Protein 4LMI (pdb70)

B-factor: mean 34.26, std 11.43, range [16.58, 86.15]

Radius of gyration: 18.61 Å; Cα contacts (8 Å, |Δi|>4): 606; chains: 2; bounding box: 48×44×49 Å

Structure (mmCIF, N/CA/C/O backbone):
data_4LMI
#
_entry.id   4LMI
#
_cell.length_a   48.536
_cell.length_b   69.873
_cell.length_c   94.809
_cell.angle_alpha   90.000
_cell.angle_beta   90.000
_cell.angle_gamma   90.000
#
_symmetry.space_group_name_H-M   'P 21 21 21'
#
loop_
_entity.id
_entity.type
_entity.pdbx_description
1 polymer 'Uncharacterized protein'
2 non-polymer '4-(2-HYDROXYETHYL)-1-PIPERAZINE ETHANESULFONIC ACID'
3 water water
#
loop_
_atom_site.group_PDB
_atom_site.id
_atom_site.type_symbol
_atom_site.label_atom_id
_atom_site.label_alt_id
_atom_site.label_comp_id
_atom_site.label_asym_id
_atom_site.label_entity_id
_atom_site.label_seq_id
_atom_site.pdbx_PDB_ins_code
_atom_site.Cartn_x
_atom_site.Cartn_y
_atom_site.Cartn_z
_atom_site.occupancy
_atom_site.B_iso_or_equiv
_atom_site.auth_seq_id
_atom_site.auth_comp_id
_atom_site.auth_asym_id
_atom_site.auth_atom_id
_atom_site.pdbx_PDB_model_num
ATOM 1 N N . ALA A 1 3 ? 3.264 9.035 99.811 1.00 47.14 0 ALA A N 1
ATOM 2 C CA . ALA A 1 3 ? 4.564 9.538 99.254 1.00 44.42 0 ALA A CA 1
ATOM 3 C C . ALA A 1 3 ? 4.718 9.141 97.784 1.00 46.42 0 ALA A C 1
ATOM 4 O O . ALA A 1 3 ? 4.677 7.950 97.453 1.00 49.68 0 ALA A O 1
ATOM 14 N N . THR A 1 5 ? 7.386 9.342 95.898 1.00 48.44 2 THR A N 1
ATOM 15 C CA . THR A 1 5 ? 8.622 8.558 95.771 1.00 48.60 2 THR A CA 1
ATOM 16 C C . THR A 1 5 ? 9.142 8.079 97.134 1.00 45.56 2 THR A C 1
ATOM 17 O O . THR A 1 5 ? 8.807 8.645 98.180 1.00 50.14 2 THR A O 1
ATOM 21 N N . ASP A 1 6 ? 9.956 7.027 97.103 1.00 42.86 3 ASP A N 1
ATOM 22 C CA . ASP A 1 6 ? 10.587 6.490 98.301 1.00 38.02 3 ASP A CA 1
ATOM 23 C C . ASP A 1 6 ? 11.915 7.205 98.620 1.00 29.55 3 ASP A C 1
ATOM 24 O O . ASP A 1 6 ? 12.550 6.900 99.628 1.00 24.83 3 ASP A O 1
ATOM 29 N N . THR A 1 7 ? 12.312 8.170 97.782 1.00 24.40 4 THR A N 1
ATOM 30 C CA . THR A 1 7 ? 13.685 8.713 97.804 1.00 24.56 4 THR A CA 1
ATOM 31 C C . THR A 1 7 ? 14.153 9.223 99.173 1.00 24.21 4 THR A C 1
ATOM 32 O O . THR A 1 7 ? 15.206 8.817 99.663 1.00 22.82 4 THR A O 1
ATOM 36 N N . GLU A 1 8 ? 13.385 10.119 99.783 1.00 24.47 5 GLU A N 1
ATOM 37 C CA . GLU A 1 8 ? 13.805 10.703 101.053 1.00 22.73 5 GLU A CA 1
ATOM 38 C C . GLU A 1 8 ? 13.763 9.700 102.195 1.00 23.02 5 GLU A C 1
ATOM 39 O O . GLU A 1 8 ? 14.570 9.786 103.122 1.00 22.04 5 GLU A O 1
ATOM 45 N N . GLN A 1 9 ? 12.837 8.740 102.119 1.00 22.47 6 GLN A N 1
ATOM 46 C CA . GLN A 1 9 ? 12.803 7.643 103.080 1.00 23.93 6 GLN A CA 1
ATOM 47 C C . GLN A 1 9 ? 14.064 6.779 102.940 1.00 23.53 6 GLN A C 1
ATOM 48 O O . GLN A 1 9 ? 14.689 6.413 103.940 1.00 23.03 6 GLN A O 1
ATOM 54 N N . THR A 1 10 ? 14.441 6.478 101.697 1.00 22.20 7 THR A N 1
ATOM 55 C CA . THR A 1 10 ? 15.692 5.759 101.413 1.00 22.74 7 THR A CA 1
ATOM 56 C C . THR A 1 10 ? 16.927 6.528 101.904 1.00 21.84 7 THR A C 1
ATOM 57 O O . THR A 1 10 ? 17.836 5.934 102.480 1.00 21.58 7 THR A O 1
ATOM 61 N N . ARG A 1 11 ? 16.954 7.843 101.681 1.00 20.63 8 ARG A N 1
ATOM 62 C CA . ARG A 1 11 ? 18.073 8.671 102.155 1.00 20.75 8 ARG A CA 1
ATOM 63 C C . ARG A 1 11 ? 18.272 8.536 103.669 1.00 22.43 8 ARG A C 1
ATOM 64 O O . ARG A 1 11 ? 19.394 8.296 104.138 1.00 22.82 8 ARG A O 1
ATOM 72 N N . ALA A 1 12 ? 17.184 8.681 104.426 1.00 22.13 9 ALA A N 1
ATOM 73 C CA . ALA A 1 12 ? 17.235 8.517 105.883 1.00 25.38 9 ALA A CA 1
ATOM 74 C C . ALA A 1 12 ? 17.680 7.107 106.284 1.00 25.16 9 ALA A C 1
ATOM 75 O O . ALA A 1 12 ? 18.520 6.950 107.174 1.00 24.05 9 ALA A O 1
ATOM 77 N N . LEU A 1 13 ? 17.134 6.089 105.620 1.00 24.20 10 LEU A N 1
ATOM 78 C CA . LEU A 1 13 ? 17.465 4.696 105.953 1.00 25.26 10 LEU A CA 1
ATOM 79 C C . LEU A 1 13 ? 18.948 4.385 105.702 1.00 24.11 10 LEU A C 1
ATOM 80 O O . LEU A 1 13 ? 19.612 3.782 106.555 1.00 24.05 10 LEU A O 1
ATOM 85 N N . ALA A 1 14 ? 19.463 4.815 104.549 1.00 22.70 11 ALA A N 1
ATOM 86 C CA . ALA A 1 14 ? 20.887 4.639 104.209 1.00 22.93 11 ALA A CA 1
ATOM 87 C C . ALA A 1 14 ? 21.802 5.327 105.227 1.00 24.10 11 ALA A C 1
ATOM 88 O O . ALA A 1 14 ? 22.814 4.753 105.669 1.00 24.56 11 ALA A O 1
ATOM 90 N N A ARG A 1 15 ? 21.438 6.555 105.593 0.50 23.73 12 ARG A N 1
ATOM 91 N N B ARG A 1 15 ? 21.437 6.551 105.597 0.50 23.96 12 ARG A N 1
ATOM 92 C CA A ARG A 1 15 ? 22.161 7.321 106.605 0.50 24.56 12 ARG A CA 1
ATOM 93 C CA B ARG A 1 15 ? 22.162 7.322 106.602 0.50 25.14 12 ARG A CA 1
ATOM 94 C C A ARG A 1 15 ? 22.202 6.565 107.935 0.50 24.56 12 ARG A C 1
ATOM 95 C C B ARG A 1 15 ? 22.197 6.588 107.946 0.50 24.83 12 ARG A C 1
ATOM 96 O O A ARG A 1 15 ? 23.271 6.392 108.522 0.50 24.66 12 ARG A O 1
ATOM 97 O O B ARG A 1 15 ? 23.259 6.453 108.556 0.50 25.33 12 ARG A O 1
ATOM 112 N N . LYS A 1 16 ? 21.038 6.092 108.380 1.00 25.83 13 LYS A N 1
ATOM 113 C CA . LYS A 1 16 ? 20.921 5.336 109.638 1.00 26.96 13 LYS A CA 1
ATOM 114 C C . LYS A 1 16 ? 21.680 4.005 109.594 1.00 25.58 13 LYS A C 1
ATOM 115 O O . LYS A 1 16 ? 22.280 3.597 110.593 1.00 27.48 13 LYS A O 1
ATOM 121 N N . TYR A 1 17 ? 21.660 3.342 108.439 1.00 24.79 14 TYR A N 1
ATOM 122 C CA . TYR A 1 17 ? 22.424 2.105 108.241 1.00 24.88 14 TYR A CA 1
ATOM 123 C C . TYR A 1 17 ? 23.903 2.336 108.550 1.00 23.99 14 TYR A C 1
ATOM 124 O O . TYR A 1 17 ? 24.521 1.565 109.291 1.00 23.93 14 TYR A O 1
ATOM 133 N N . PHE A 1 18 ? 24.474 3.406 107.999 1.00 22.50 15 PHE A N 1
ATOM 134 C CA . PHE A 1 18 ? 25.879 3.697 108.262 1.00 23.65 15 PHE A CA 1
ATOM 135 C C . PHE A 1 18 ? 26.181 4.256 109.644 1.00 24.58 15 PHE A C 1
ATOM 136 O O . PHE A 1 18 ? 27.207 3.904 110.235 1.00 27.59 15 PHE A O 1
ATOM 144 N N A ASP A 1 19 ? 25.296 5.109 110.159 0.50 24.56 16 ASP A N 1
ATOM 145 N N B ASP A 1 19 ? 25.292 5.105 110.157 0.50 25.10 16 ASP A N 1
ATOM 146 C CA A ASP A 1 19 ? 25.455 5.662 111.507 0.50 26.09 16 ASP A CA 1
ATOM 147 C CA B ASP A 1 19 ? 25.451 5.669 111.499 0.50 26.84 16 ASP A CA 1
ATOM 148 C C A ASP A 1 19 ? 25.459 4.563 112.566 0.50 26.44 16 ASP A C 1
ATOM 149 C C B ASP A 1 19 ? 25.451 4.573 112.568 0.50 26.83 16 ASP A C 1
ATOM 150 O O A ASP A 1 19 ? 26.347 4.522 113.421 0.50 29.59 16 ASP A O 1
ATOM 151 O O B ASP A 1 19 ? 26.337 4.539 113.426 0.50 29.86 16 ASP A O 1
ATOM 160 N N . THR A 1 20 ? 24.466 3.677 112.501 1.00 25.98 17 THR A N 1
ATOM 161 C CA . THR A 1 20 ? 24.346 2.572 113.463 1.00 28.62 17 THR A CA 1
ATOM 162 C C . THR A 1 20 ? 25.462 1.534 113.295 1.00 29.06 17 THR A C 1
ATOM 163 O O . THR A 1 20 ? 25.986 1.020 114.285 1.00 30.32 17 THR A O 1
ATOM 167 N N . LEU A 1 21 ? 25.826 1.240 112.047 1.00 28.41 18 LEU A N 1
ATOM 168 C CA . LEU A 1 21 ? 26.931 0.325 111.778 1.00 26.27 18 LEU A CA 1
ATOM 169 C C . LEU A 1 21 ? 28.234 0.869 112.358 1.00 26.89 18 LEU A C 1
ATOM 170 O O . LEU A 1 21 ? 28.914 0.171 113.111 1.00 30.48 18 LEU A O 1
ATOM 175 N N . ASN A 1 22 ? 28.571 2.111 112.023 1.00 26.73 19 ASN A N 1
ATOM 176 C CA . ASN A 1 22 ? 29.780 2.731 112.571 1.00 28.54 19 ASN A CA 1
ATOM 177 C C . ASN A 1 22 ? 29.752 2.863 114.088 1.00 29.24 19 ASN A C 1
ATOM 178 O O . ASN A 1 22 ? 30.782 2.689 114.747 1.00 30.76 19 ASN A O 1
ATOM 183 N N . GLY A 1 23 ? 28.575 3.167 114.633 1.00 29.51 20 GLY A N 1
ATOM 184 C CA . GLY A 1 23 ? 28.413 3.336 116.077 1.00 32.75 20 GLY A CA 1
ATOM 185 C C . GLY A 1 23 ? 28.350 2.022 116.839 1.00 33.05 20 GLY A C 1
ATOM 186 O O . GLY A 1 23 ? 28.287 2.020 118.069 1.00 33.80 20 GLY A O 1
ATOM 187 N N . ARG A 1 24 ? 28.376 0.906 116.107 1.00 31.02 21 ARG A N 1
ATOM 188 C CA . ARG A 1 24 ? 28.210 -0.439 116.676 1.00 30.86 21 ARG A CA 1
ATOM 189 C C . ARG A 1 24 ? 26.926 -0.517 117.518 1.00 30.21 21 ARG A C 1
ATOM 190 O O . ARG A 1 24 ? 26.869 -1.182 118.556 1.00 30.11 21 ARG A O 1
ATOM 198 N N . ALA A 1 25 ? 25.897 0.192 117.049 1.00 30.10 22 ALA A N 1
ATOM 199 C CA . ALA A 1 25 ? 24.591 0.184 117.688 1.00 29.74 22 ALA A CA 1
ATOM 200 C C . ALA A 1 25 ? 23.801 -0.991 117.129 1.00 28.72 22 ALA A C 1
ATOM 201 O O . ALA A 1 25 ? 22.928 -0.822 116.275 1.00 30.02 22 ALA A O 1
ATOM 203 N N . TRP A 1 26 ? 24.113 -2.184 117.628 1.00 30.11 23 TRP A N 1
ATOM 204 C CA . TRP A 1 26 ? 23.699 -3.430 116.979 1.00 30.95 23 TRP A CA 1
ATOM 205 C C . TRP A 1 26 ? 22.228 -3.705 116.943 1.00 32.67 23 TRP A C 1
ATOM 206 O O . TRP A 1 26 ? 21.735 -4.225 115.940 1.00 33.33 23 TRP A O 1
ATOM 217 N N . GLU A 1 27 ? 21.506 -3.384 118.017 1.00 34.35 24 GLU A N 1
ATOM 218 C CA . GLU A 1 27 ? 20.056 -3.594 117.999 1.00 38.67 24 GLU A CA 1
ATOM 219 C C . GLU A 1 27 ? 19.372 -2.661 116.987 1.00 33.93 24 GLU A C 1
ATOM 220 O O . GLU A 1 27 ? 18.495 -3.100 116.240 1.00 35.30 24 GLU A O 1
ATOM 226 N N A GLU A 1 28 ? 19.787 -1.397 116.941 0.50 33.72 25 GLU A N 1
ATOM 227 N N B GLU A 1 28 ? 19.803 -1.400 116.965 0.50 33.69 25 GLU A N 1
ATOM 228 C CA A GLU A 1 28 ? 19.244 -0.462 115.952 0.50 34.10 25 GLU A CA 1
ATOM 229 C CA B GLU A 1 28 ? 19.325 -0.414 115.997 0.50 33.92 25 GLU A CA 1
ATOM 230 C C A GLU A 1 28 ? 19.647 -0.840 114.524 0.50 32.31 25 GLU A C 1
ATOM 231 C C B GLU A 1 28 ? 19.656 -0.832 114.559 0.50 32.27 25 GLU A C 1
ATOM 232 O O A GLU A 1 28 ? 18.838 -0.730 113.601 0.50 33.87 25 GLU A O 1
ATOM 233 O O B GLU A 1 28 ? 18.809 -0.742 113.669 0.50 34.15 25 GLU A O 1
ATOM 244 N N . PHE A 1 29 ? 20.883 -1.306 114.351 1.00 32.73 26 PHE A N 1
ATOM 245 C CA . PHE A 1 29 ? 21.362 -1.749 113.032 1.00 28.52 26 PHE A CA 1
ATOM 246 C C . PHE A 1 29 ? 20.591 -2.979 112.535 1.00 29.14 26 PHE A C 1
ATOM 247 O O . PHE A 1 29 ? 20.121 -3.006 111.396 1.00 32.01 26 PHE A O 1
ATOM 255 N N . ALA A 1 30 ? 20.446 -3.982 113.396 1.00 29.76 27 ALA A N 1
ATOM 256 C CA . ALA A 1 30 ? 19.685 -5.183 113.053 1.00 30.84 27 ALA A CA 1
ATOM 257 C C . ALA A 1 30 ? 18.242 -4.848 112.663 1.00 30.60 27 ALA A C 1
ATOM 258 O O . ALA A 1 30 ? 17.709 -5.418 111.712 1.00 32.67 27 ALA A O 1
ATOM 260 N N . ALA A 1 31 ? 17.633 -3.899 113.375 1.00 31.90 28 ALA A N 1
ATOM 261 C CA . ALA A 1 31 ? 16.226 -3.531 113.159 1.00 35.27 28 ALA A CA 1
ATOM 262 C C . ALA A 1 31 ? 15.938 -2.911 111.785 1.00 34.53 28 ALA A C 1
ATOM 263 O O . ALA A 1 31 ? 14.804 -2.937 111.317 1.00 36.33 28 ALA A O 1
ATOM 265 N N . LEU A 1 32 ? 16.954 -2.358 111.137 1.00 31.19 29 LEU A N 1
ATOM 266 C CA . LEU A 1 32 ? 16.745 -1.751 109.824 1.00 31.33 29 LEU A CA 1
ATOM 267 C C . LEU A 1 32 ? 17.065 -2.710 108.677 1.00 30.43 29 LEU A C 1
ATOM 268 O O . LEU A 1 32 ? 16.906 -2.364 107.505 1.00 32.29 29 LEU A O 1
ATOM 273 N N . LEU A 1 33 ? 17.505 -3.917 109.027 1.00 30.55 30 LEU A N 1
ATOM 274 C CA . LEU A 1 33 ? 17.733 -4.969 108.048 1.00 28.31 30 LEU A CA 1
ATOM 275 C C . LEU A 1 33 ? 16.480 -5.805 107.873 1.00 30.85 30 LEU A C 1
ATOM 276 O O . LEU A 1 33 ? 15.784 -6.122 108.850 1.00 32.99 30 LEU A O 1
ATOM 281 N N . ALA A 1 34 ? 16.195 -6.157 106.622 1.00 30.71 31 ALA A N 1
ATOM 282 C CA . ALA A 1 34 ? 15.164 -7.143 106.325 1.00 32.37 31 ALA A CA 1
ATOM 283 C C . ALA A 1 34 ? 15.581 -8.478 106.933 1.00 34.08 31 ALA A C 1
ATOM 284 O O . ALA A 1 34 ? 16.773 -8.794 106.990 1.00 31.72 31 ALA A O 1
ATOM 286 N N . GLU A 1 35 ? 14.603 -9.255 107.394 1.00 34.23 32 GLU A N 1
ATOM 287 C CA . GLU A 1 35 ? 14.871 -10.584 107.937 1.00 35.72 32 GLU A CA 1
ATOM 288 C C . GLU A 1 35 ? 15.605 -11.436 106.896 1.00 35.29 32 GLU A C 1
ATOM 289 O O . GLU A 1 35 ? 16.459 -12.259 107.238 1.00 34.82 32 GLU A O 1
ATOM 295 N N . ASP A 1 36 ? 15.281 -11.201 105.626 1.00 35.77 33 ASP A N 1
ATOM 296 C CA . ASP A 1 36 ? 15.886 -11.923 104.509 1.00 35.64 33 ASP A CA 1
ATOM 297 C C . ASP A 1 36 ? 16.946 -11.109 103.747 1.00 34.76 33 ASP A C 1
ATOM 298 O O . ASP A 1 36 ? 17.185 -11.355 102.561 1.00 32.89 33 ASP A O 1
ATOM 303 N N . VAL A 1 37 ? 17.587 -10.151 104.419 1.00 33.11 34 VAL A N 1
ATOM 304 C CA . VAL A 1 37 ? 18.618 -9.321 103.766 1.00 29.15 34 VAL A CA 1
ATOM 305 C C . VAL A 1 37 ? 19.691 -10.180 103.084 1.00 31.61 34 VAL A C 1
ATOM 306 O O . VAL A 1 37 ? 20.155 -11.180 103.650 1.00 34.13 34 VAL A O 1
ATOM 310 N N . ARG A 1 38 ? 20.049 -9.802 101.856 1.00 30.09 35 ARG A N 1
ATOM 311 C CA . ARG A 1 38 ? 21.153 -10.436 101.142 1.00 29.43 35 ARG A CA 1
ATOM 312 C C . ARG A 1 38 ? 22.323 -9.472 100.973 1.00 30.39 35 ARG A C 1
ATOM 313 O O . ARG A 1 38 ? 22.193 -8.413 100.352 1.00 30.14 35 ARG A O 1
ATOM 321 N N . TYR A 1 39 ? 23.464 -9.868 101.528 1.00 28.84 36 TYR A N 1
ATOM 322 C CA . TYR A 1 39 ? 24.707 -9.133 101.393 1.00 26.59 36 TYR A CA 1
ATOM 323 C C . TYR A 1 39 ? 25.582 -9.843 100.383 1.00 29.99 36 TYR A C 1
ATOM 324 O O . TYR A 1 39 ? 25.734 -11.069 100.438 1.00 31.65 36 TYR A O 1
ATOM 333 N N . GLU A 1 40 ? 26.143 -9.074 99.455 1.00 29.16 37 GLU A N 1
ATOM 334 C CA . GLU A 1 40 ? 27.105 -9.610 98.502 1.00 30.09 37 GLU A CA 1
ATOM 335 C C . GLU A 1 40 ? 28.386 -8.801 98.492 1.00 28.03 37 GLU A C 1
ATOM 336 O O . GLU A 1 40 ? 28.358 -7.571 98.569 1.00 27.11 37 GLU A O 1
ATOM 342 N N . LEU A 1 41 ? 29.502 -9.523 98.414 1.00 27.29 38 LEU A N 1
ATOM 343 C CA . LEU A 1 41 ? 30.797 -8.975 98.067 1.00 26.41 38 LEU A CA 1
ATOM 344 C C . LEU A 1 41 ? 31.187 -9.553 96.702 1.00 27.84 38 LEU A C 1
ATOM 345 O O . LEU A 1 41 ? 31.851 -10.591 96.641 1.00 29.94 38 LEU A O 1
ATOM 350 N N . PRO A 1 42 ? 30.771 -8.895 95.597 1.00 28.44 39 PRO A N 1
ATOM 351 C CA . PRO A 1 42 ? 31.010 -9.476 94.268 1.00 27.14 39 PRO A CA 1
ATOM 352 C C . PRO A 1 42 ? 32.475 -9.795 93.956 1.00 29.95 39 PRO A C 1
ATOM 353 O O . PRO A 1 42 ? 32.748 -10.781 93.263 1.00 33.33 39 PRO A O 1
ATOM 357 N N . GLN A 1 43 ? 33.403 -8.989 94.475 1.00 27.80 40 GLN A N 1
ATOM 358 C CA . GLN A 1 43 ? 34.838 -9.201 94.237 1.00 28.71 40 GLN A CA 1
ATOM 359 C C . GLN A 1 43 ? 35.359 -10.545 94.751 1.00 29.27 40 GLN A C 1
ATOM 360 O O . GLN A 1 43 ? 36.315 -11.095 94.204 1.00 30.78 40 GLN A O 1
ATOM 366 N N . THR A 1 44 ? 34.744 -11.054 95.814 1.00 32.98 41 THR A N 1
ATOM 367 C CA . THR A 1 44 ? 35.186 -12.299 96.433 1.00 33.42 41 THR A CA 1
ATOM 368 C C . THR A 1 44 ? 34.202 -13.433 96.181 1.00 34.19 41 THR A C 1
ATOM 369 O O . THR A 1 44 ? 34.404 -14.546 96.671 1.00 35.35 41 THR A O 1
ATOM 373 N N . SER A 1 45 ? 33.140 -13.144 95.428 1.00 32.96 42 SER A N 1
ATOM 374 C CA . SER A 1 45 ? 32.028 -14.087 95.217 1.00 35.58 42 SER A CA 1
ATOM 375 C C . SER A 1 45 ? 31.456 -14.621 96.540 1.00 39.00 42 SER A C 1
ATOM 376 O O . SER A 1 45 ? 31.142 -15.807 96.664 1.00 44.08 42 SER A O 1
ATOM 379 N N . GLU A 1 46 ? 31.334 -13.737 97.526 1.00 36.03 43 GLU A N 1
ATOM 380 C CA . GLU A 1 46 ? 30.748 -14.097 98.816 1.00 35.53 43 GLU A CA 1
ATOM 381 C C . GLU A 1 46 ? 29.332 -13.563 98.934 1.00 33.75 43 GLU A C 1
ATOM 382 O O . GLU A 1 46 ? 29.038 -12.445 98.502 1.00 32.97 43 GLU A O 1
ATOM 388 N N . ARG A 1 47 ? 28.466 -14.377 99.525 1.00 34.45 44 ARG A N 1
ATOM 389 C CA . ARG A 1 47 ? 27.100 -13.983 99.823 1.00 31.41 44 ARG A CA 1
ATOM 390 C C . ARG A 1 47 ? 26.761 -14.369 101.257 1.00 31.63 44 ARG A C 1
ATOM 391 O O . ARG A 1 47 ? 27.096 -15.469 101.714 1.00 36.20 44 ARG A O 1
ATOM 399 N N . ILE A 1 48 ? 26.114 -13.448 101.966 1.00 28.91 45 ILE A N 1
ATOM 400 C CA . ILE A 1 48 ? 25.578 -13.718 103.301 1.00 31.64 45 ILE A CA 1
ATOM 401 C C . ILE A 1 48 ? 24.074 -13.455 103.287 1.00 35.50 45 ILE A C 1
ATOM 402 O O . ILE A 1 48 ? 23.630 -12.380 102.878 1.00 31.90 45 ILE A O 1
ATOM 407 N N . THR A 1 49 ? 23.292 -14.439 103.724 1.00 37.42 46 THR A N 1
ATOM 408 C CA . THR A 1 49 ? 21.834 -14.329 103.680 1.00 37.57 46 THR A CA 1
ATOM 409 C C . THR A 1 49 ? 21.206 -14.345 105.072 1.00 36.22 46 THR A C 1
ATOM 410 O O . THR A 1 49 ? 21.538 -15.1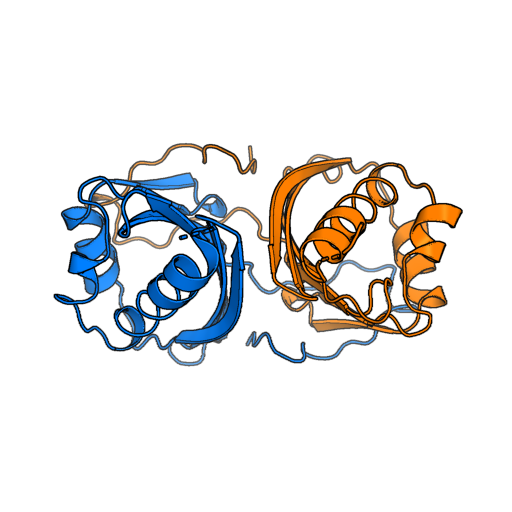89 105.914 1.00 36.60 46 THR A O 1
ATOM 414 N N . GLY A 1 50 ? 20.297 -13.402 105.301 1.00 35.49 47 GLY A N 1
ATOM 415 C CA . GLY A 1 50 ? 19.545 -13.328 106.550 1.00 38.04 47 GLY A CA 1
ATOM 416 C C . GLY A 1 50 ? 20.090 -12.317 107.541 1.00 34.89 47 GLY A C 1
ATOM 417 O O . GLY A 1 50 ? 21.301 -12.095 107.621 1.00 34.29 47 GLY A O 1
ATOM 418 N N . ARG A 1 51 ? 19.185 -11.718 108.309 1.00 36.07 48 ARG A N 1
ATOM 419 C CA . ARG A 1 51 ? 19.545 -10.725 109.319 1.00 35.25 48 ARG A CA 1
ATOM 420 C C . ARG A 1 51 ? 20.532 -11.242 110.371 1.00 35.29 48 ARG A C 1
ATOM 421 O O . ARG A 1 51 ? 21.482 -10.537 110.720 1.00 35.21 48 ARG A O 1
ATOM 429 N N . ALA A 1 52 ? 20.304 -12.460 110.868 1.00 33.71 49 ALA A N 1
ATOM 430 C CA . ALA A 1 52 ? 21.153 -13.041 111.912 1.00 33.99 49 ALA A CA 1
ATOM 431 C C . ALA A 1 52 ? 22.608 -13.199 111.466 1.00 34.76 49 ALA A C 1
ATOM 432 O O . ALA A 1 52 ? 23.521 -12.741 112.160 1.00 37.53 49 ALA A O 1
ATOM 434 N N . ASP A 1 53 ? 22.820 -13.830 110.310 1.00 33.33 50 ASP A N 1
ATOM 435 C CA . ASP A 1 53 ? 24.177 -14.063 109.801 1.00 32.35 50 ASP A CA 1
ATOM 436 C C . ASP A 1 53 ? 24.878 -12.766 109.430 1.00 30.50 50 ASP A C 1
ATOM 437 O O . ASP A 1 53 ? 26.079 -12.618 109.669 1.00 30.66 50 ASP A O 1
ATOM 442 N N . TYR A 1 54 ? 24.135 -11.831 108.834 1.00 28.84 51 TYR A N 1
ATOM 443 C CA . TYR A 1 54 ? 24.725 -10.542 108.462 1.00 29.71 51 TYR A CA 1
ATOM 444 C C . TYR A 1 54 ? 25.123 -9.715 109.692 1.00 30.31 51 TYR A C 1
ATOM 445 O O . TYR A 1 54 ? 26.199 -9.120 109.719 1.00 30.99 51 TYR A O 1
ATOM 454 N N . LEU A 1 55 ? 24.264 -9.695 110.709 1.00 33.21 52 LEU A N 1
ATOM 455 C CA . LEU A 1 55 ? 24.603 -9.055 111.981 1.00 32.92 52 LEU A CA 1
ATOM 456 C C . LEU A 1 55 ? 25.877 -9.669 112.568 1.00 32.24 52 LEU A C 1
ATOM 457 O O . LEU A 1 55 ? 26.785 -8.947 112.993 1.00 30.57 52 LEU A O 1
ATOM 462 N N . ARG A 1 56 ? 25.942 -11.000 112.559 1.00 33.68 53 ARG A N 1
ATOM 463 C CA . ARG A 1 56 ? 27.096 -11.740 113.075 1.00 33.39 53 ARG A CA 1
ATOM 464 C C . ARG A 1 56 ? 28.394 -11.393 112.331 1.00 31.00 53 ARG A C 1
ATOM 465 O O . ARG A 1 56 ? 29.434 -11.181 112.960 1.00 30.92 53 ARG A O 1
ATOM 473 N N . PHE A 1 57 ? 28.323 -11.337 111.000 1.00 31.03 54 PHE A N 1
ATOM 474 C CA . PHE A 1 57 ? 29.463 -10.952 110.153 1.00 28.23 54 PHE A CA 1
ATOM 475 C C . PHE A 1 57 ? 30.040 -9.609 110.587 1.00 27.98 54 PHE A C 1
ATOM 476 O O . PHE A 1 57 ? 31.255 -9.469 110.761 1.00 27.39 54 PHE A O 1
ATOM 484 N N . ASN A 1 58 ? 29.160 -8.630 110.784 1.00 28.72 55 ASN A N 1
ATOM 485 C CA . ASN A 1 58 ? 29.581 -7.296 111.211 1.00 26.92 55 ASN A CA 1
ATOM 486 C C . ASN A 1 58 ? 30.158 -7.232 112.623 1.00 27.78 55 ASN A C 1
ATOM 487 O O . ASN A 1 58 ? 31.107 -6.479 112.871 1.00 29.96 55 ASN A O 1
ATOM 492 N N . GLN A 1 59 ? 29.599 -8.033 113.531 1.00 28.80 56 GLN A N 1
ATOM 493 C CA . GLN A 1 59 ? 30.048 -8.078 114.927 1.00 28.89 56 GLN A CA 1
ATOM 494 C C . GLN A 1 59 ? 31.382 -8.804 115.107 1.00 30.11 56 GLN A C 1
ATOM 495 O O . GLN A 1 59 ? 32.198 -8.418 115.951 1.00 31.03 56 GLN A O 1
ATOM 501 N N . GLU A 1 60 ? 31.599 -9.844 114.304 1.00 31.16 57 GLU A N 1
ATOM 502 C CA . GLU A 1 60 ? 32.813 -10.655 114.381 1.00 31.53 57 GLU A CA 1
ATOM 503 C C . GLU A 1 60 ? 33.976 -10.056 113.597 1.00 30.61 57 GLU A C 1
ATOM 504 O O . GLU A 1 60 ? 35.115 -10.493 113.752 1.00 32.29 57 GLU A O 1
ATOM 510 N N . TYR A 1 61 ? 33.699 -9.059 112.758 1.00 28.64 58 TYR A N 1
ATOM 511 C CA . TYR A 1 61 ? 34.755 -8.454 111.951 1.00 29.34 58 TYR A CA 1
ATOM 512 C C . TYR A 1 61 ? 35.806 -7.797 112.855 1.00 28.11 58 TYR A C 1
ATOM 513 O O . TYR A 1 61 ? 35.468 -6.953 113.689 1.00 28.87 58 TYR A O 1
ATOM 522 N N . PRO A 1 62 ? 37.084 -8.198 112.704 1.00 28.37 59 PRO A N 1
ATOM 523 C CA . PRO A 1 62 ? 38.119 -7.743 113.630 1.00 31.35 59 PRO A CA 1
ATOM 524 C C . PRO A 1 62 ? 38.697 -6.368 113.294 1.00 31.89 59 PRO A C 1
ATOM 525 O O . PRO A 1 62 ? 38.536 -5.881 112.170 1.00 32.77 59 PRO A O 1
ATOM 529 N N . GLY A 1 63 ? 39.362 -5.759 114.275 1.00 30.49 60 GLY A N 1
ATOM 530 C CA . GLY A 1 63 ? 40.056 -4.483 114.086 1.00 30.75 60 GLY A CA 1
ATOM 531 C C . GLY A 1 63 ? 39.241 -3.282 114.525 1.00 30.15 60 GLY A C 1
ATOM 532 O O . GLY A 1 63 ? 38.013 -3.345 114.591 1.00 31.12 60 GLY A O 1
ATOM 533 N N . ASP A 1 64 ? 39.924 -2.179 114.820 1.00 32.16 61 ASP A N 1
ATOM 534 C CA . ASP A 1 64 ? 39.251 -0.950 115.235 1.00 34.57 61 ASP A CA 1
ATOM 535 C C . ASP A 1 64 ? 38.809 -0.153 114.012 1.00 31.72 61 ASP A C 1
ATOM 536 O O . ASP A 1 64 ? 39.278 0.959 113.778 1.00 37.42 61 ASP A O 1
ATOM 541 N N . TRP A 1 65 ? 37.902 -0.725 113.232 1.00 29.99 62 TRP A N 1
ATOM 542 C CA . TRP A 1 65 ? 37.463 -0.076 112.002 1.00 28.44 62 TRP A CA 1
ATOM 543 C C . TRP A 1 65 ? 36.545 1.095 112.281 1.00 27.09 62 TRP A C 1
ATOM 544 O O . TRP A 1 65 ? 35.774 1.085 113.252 1.00 28.17 62 TRP A O 1
ATOM 555 N N A GLN A 1 66 ? 36.643 2.115 111.431 0.50 26.45 63 GLN A N 1
ATOM 556 N N B GLN A 1 66 ? 36.664 2.131 111.453 0.50 26.50 63 GLN A N 1
ATOM 557 C CA A GLN A 1 66 ? 35.829 3.324 111.527 0.50 26.12 63 GLN A CA 1
ATOM 558 C CA B GLN A 1 66 ? 35.813 3.317 111.529 0.50 26.07 63 GLN A CA 1
ATOM 559 C C A GLN A 1 66 ? 35.435 3.744 110.113 0.50 26.50 63 GLN A C 1
ATOM 560 C C B GLN A 1 66 ? 35.429 3.729 110.113 0.50 26.45 63 GLN A C 1
ATOM 561 O O A GLN A 1 66 ? 36.266 3.718 109.202 0.50 26.89 63 GLN A O 1
ATOM 562 O O B GLN A 1 66 ? 36.262 3.693 109.204 0.50 26.98 63 GLN A O 1
ATOM 573 N N . LEU A 1 67 ? 34.169 4.110 109.933 1.00 26.01 64 LEU A N 1
ATOM 574 C CA . LEU A 1 67 ? 33.643 4.497 108.619 1.00 27.09 64 LEU A CA 1
ATOM 575 C C . LEU A 1 67 ? 33.195 5.948 108.621 1.00 27.68 64 LEU A C 1
ATOM 576 O O . LEU A 1 67 ? 32.608 6.410 109.596 1.00 27.28 64 LEU A O 1
ATOM 581 N N . THR A 1 68 ? 33.464 6.650 107.523 1.00 25.75 65 THR A N 1
ATOM 582 C CA . THR A 1 68 ? 32.947 8.001 107.305 1.00 25.59 65 THR A CA 1
ATOM 583 C C . THR A 1 68 ? 32.319 8.063 105.919 1.00 25.16 65 THR A C 1
ATOM 584 O O . THR A 1 68 ? 32.985 7.774 104.920 1.00 23.62 65 THR A O 1
ATOM 588 N N . VAL A 1 69 ? 31.037 8.428 105.870 1.00 23.03 66 VAL A N 1
ATOM 589 C CA . VAL A 1 69 ? 30.303 8.566 104.611 1.00 23.13 66 VAL A CA 1
ATOM 590 C C . VAL A 1 69 ? 30.812 9.794 103.861 1.00 22.31 66 VAL A C 1
ATOM 591 O O . VAL A 1 69 ? 30.898 10.885 104.429 1.00 23.19 66 VAL A O 1
ATOM 595 N N . THR A 1 70 ? 31.164 9.605 102.593 1.00 22.03 67 THR A N 1
ATOM 596 C CA . THR A 1 70 ? 31.680 10.689 101.754 1.00 22.16 67 THR A CA 1
ATOM 597 C C . THR A 1 70 ? 30.680 11.078 100.671 1.00 22.22 67 THR A C 1
ATOM 598 O O . THR A 1 70 ? 30.687 12.212 100.203 1.00 22.04 67 THR A O 1
ATOM 602 N N . ARG A 1 71 ? 29.851 10.124 100.250 1.00 21.74 68 ARG A N 1
ATOM 603 C CA . ARG A 1 71 ? 28.742 10.395 99.327 1.00 21.40 68 ARG A CA 1
ATOM 604 C C . ARG A 1 71 ? 27.563 9.519 99.699 1.00 21.27 68 ARG A C 1
ATOM 605 O O . ARG A 1 71 ? 27.733 8.362 100.083 1.00 22.36 68 ARG A O 1
ATOM 613 N N . LEU A 1 72 ? 26.363 10.064 99.564 1.00 21.66 69 LEU A N 1
ATOM 614 C CA . LEU A 1 72 ? 25.158 9.284 99.802 1.00 19.92 69 LEU A CA 1
ATOM 615 C C . LEU A 1 72 ? 24.106 9.726 98.796 1.00 19.54 69 LEU A C 1
ATOM 616 O O . LEU A 1 72 ? 23.548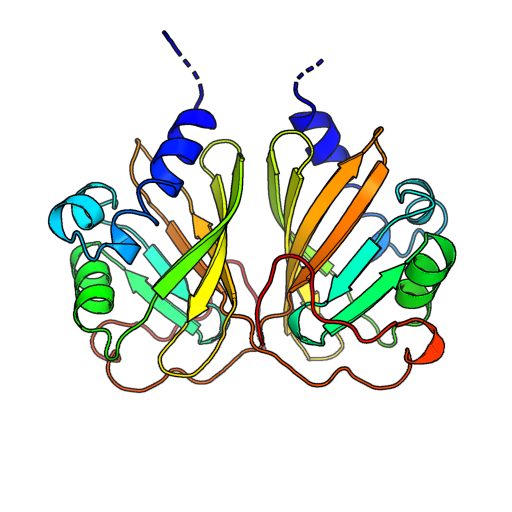 10.818 98.911 1.00 23.29 69 LEU A O 1
ATOM 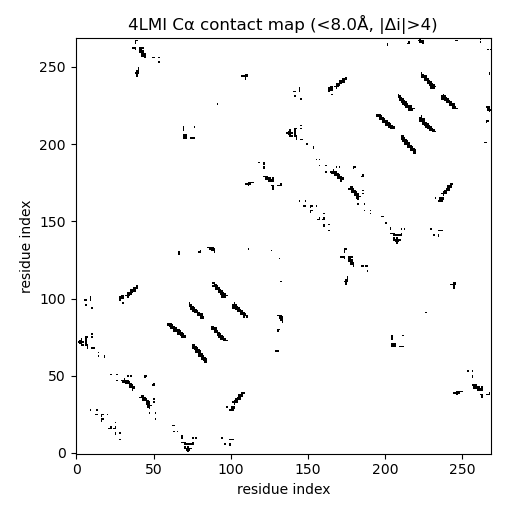621 N N . LEU A 1 73 ? 23.867 8.880 97.797 1.00 18.81 70 LEU A N 1
ATOM 622 C CA . LEU A 1 73 ? 22.829 9.126 96.800 1.00 19.66 70 LEU A CA 1
ATOM 623 C C . LEU A 1 73 ? 21.635 8.236 97.079 1.00 21.45 70 LEU A C 1
ATOM 624 O O . LEU A 1 73 ? 21.800 7.043 97.318 1.00 23.47 70 LEU A O 1
ATOM 629 N N . ALA A 1 74 ? 20.441 8.830 97.050 1.00 20.39 71 ALA A N 1
ATOM 630 C CA . ALA A 1 74 ? 19.181 8.099 97.185 1.00 19.47 71 ALA A CA 1
ATOM 631 C C . ALA A 1 74 ? 18.357 8.313 95.921 1.00 20.53 71 ALA A C 1
ATOM 632 O O . ALA A 1 74 ? 18.296 9.425 95.396 1.00 21.79 71 ALA A O 1
ATOM 634 N N . ASP A 1 75 ? 17.725 7.249 95.440 1.00 20.14 72 ASP A N 1
ATOM 635 C CA . ASP A 1 75 ? 16.985 7.285 94.178 1.00 21.21 72 ASP A CA 1
ATOM 636 C C . ASP A 1 75 ? 15.863 6.255 94.269 1.00 22.11 72 ASP A C 1
ATOM 637 O O . ASP A 1 75 ? 16.091 5.068 94.054 1.00 23.57 72 ASP A O 1
ATOM 642 N N . GLY A 1 76 ? 14.654 6.709 94.601 1.00 21.52 73 GLY A N 1
ATOM 643 C CA . GLY A 1 76 ? 13.555 5.785 94.862 1.00 24.69 73 GLY A CA 1
ATOM 644 C C . GLY A 1 76 ? 13.961 4.819 95.968 1.00 24.47 73 GLY A C 1
ATOM 645 O O . GLY A 1 76 ? 14.407 5.254 97.034 1.00 24.84 73 GLY A O 1
ATOM 646 N N . PRO A 1 77 ? 13.857 3.503 95.706 1.00 24.08 74 PRO A N 1
ATOM 647 C CA . PRO A 1 77 ? 14.183 2.488 96.699 1.00 24.97 74 PRO A CA 1
ATOM 648 C C . PRO A 1 77 ? 15.660 2.062 96.696 1.00 25.98 74 PRO A C 1
ATOM 649 O O . PRO A 1 77 ? 15.996 1.040 97.294 1.00 28.01 74 PRO A O 1
ATOM 653 N N . SER A 1 78 ? 16.528 2.840 96.044 1.00 23.75 75 SER A N 1
ATOM 654 C CA . SER A 1 78 ? 17.950 2.480 95.918 1.00 21.48 75 SER A CA 1
ATOM 655 C C . SER A 1 78 ? 18.866 3.553 96.487 1.00 21.98 75 SER A C 1
ATOM 656 O O . SER A 1 78 ? 18.556 4.745 96.419 1.00 23.37 75 SER A O 1
ATOM 659 N N . ALA A 1 79 ? 20.003 3.128 97.036 1.00 21.52 76 ALA A N 1
ATOM 660 C CA . ALA A 1 79 ? 21.034 4.069 97.477 1.00 19.67 76 ALA A CA 1
ATOM 661 C C . ALA A 1 79 ? 22.435 3.633 97.047 1.00 21.31 76 ALA A C 1
ATOM 662 O O . ALA A 1 79 ? 22.710 2.438 96.884 1.00 22.72 76 ALA A O 1
ATOM 664 N N . ALA A 1 80 ? 23.307 4.616 96.831 1.00 19.41 77 ALA A N 1
ATOM 665 C CA . ALA A 1 80 ? 24.718 4.355 96.577 1.00 20.47 77 ALA A CA 1
ATOM 666 C C . ALA A 1 80 ? 25.499 5.221 97.542 1.00 22.38 77 ALA A C 1
ATOM 667 O O . ALA A 1 80 ? 25.285 6.440 97.609 1.00 22.48 77 ALA A O 1
ATOM 669 N N . VAL A 1 81 ? 26.380 4.584 98.311 1.00 19.11 78 VAL A N 1
ATOM 670 C CA . VAL A 1 81 ? 27.117 5.274 99.360 1.00 21.22 78 VAL A CA 1
ATOM 671 C C . VAL A 1 81 ? 28.605 4.963 99.219 1.00 21.75 78 VAL A C 1
ATOM 672 O O . VAL A 1 81 ? 28.987 3.799 99.094 1.00 23.59 78 VAL A O 1
ATOM 676 N N . SER A 1 82 ? 29.443 5.997 99.220 1.00 22.23 79 SER A N 1
ATOM 677 C CA . SER A 1 82 ? 30.882 5.776 99.346 1.00 22.51 79 SER A CA 1
ATOM 678 C C . SER A 1 82 ? 31.299 6.069 100.779 1.00 21.47 79 SER A C 1
ATOM 679 O O . SER A 1 82 ? 30.728 6.943 101.427 1.00 20.96 79 SER A O 1
ATOM 682 N N . VAL A 1 83 ? 32.252 5.292 101.285 1.00 20.31 80 VAL A N 1
ATOM 683 C CA . VAL A 1 83 ? 32.760 5.463 102.643 1.00 21.61 80 VAL A CA 1
ATOM 684 C C . VAL A 1 83 ? 34.278 5.386 102.641 1.00 21.59 80 VAL A C 1
ATOM 685 O O . VAL A 1 83 ? 34.872 4.606 101.883 1.00 23.74 80 VAL A O 1
ATOM 689 N N . ASN A 1 84 ? 34.897 6.217 103.473 1.00 21.12 81 ASN A N 1
ATOM 690 C CA . ASN A 1 84 ? 36.290 6.025 103.849 1.00 22.20 81 ASN A CA 1
ATOM 691 C C . ASN A 1 84 ? 36.335 5.160 105.098 1.00 24.74 81 ASN A C 1
ATOM 692 O O . ASN A 1 84 ? 35.701 5.490 106.107 1.00 24.81 81 ASN A O 1
ATOM 697 N N . LEU A 1 85 ? 37.059 4.045 105.019 1.00 24.14 82 LEU A N 1
ATOM 698 C CA . LEU A 1 85 ? 37.250 3.167 106.159 1.00 23.82 82 LEU A CA 1
ATOM 699 C C . LEU A 1 85 ? 38.682 3.316 106.650 1.00 26.58 82 LEU A C 1
ATOM 700 O O . LEU A 1 85 ? 39.622 3.325 105.850 1.00 28.97 82 LEU A O 1
ATOM 705 N N . THR A 1 86 ? 38.844 3.441 107.963 1.00 24.50 83 THR A N 1
ATOM 706 C CA . THR A 1 86 ? 40.169 3.373 108.584 1.00 27.09 83 THR A CA 1
ATOM 707 C C . THR A 1 86 ? 40.224 2.117 109.435 1.00 31.18 83 THR A C 1
ATOM 708 O O . THR A 1 86 ? 39.276 1.815 110.154 1.00 32.33 83 THR A O 1
ATOM 712 N N . LEU A 1 87 ? 41.321 1.375 109.333 1.00 36.08 84 LEU A N 1
ATOM 713 C CA . LEU A 1 87 ? 41.513 0.165 110.132 1.00 38.21 84 LEU A CA 1
ATOM 714 C C . LEU A 1 87 ? 42.990 0.044 110.449 1.00 43.23 84 LEU A C 1
ATOM 715 O O . LEU A 1 87 ? 43.775 -0.404 109.612 1.00 48.56 84 LEU A O 1
ATOM 720 N N . GLY A 1 88 ? 43.358 0.445 111.663 1.00 50.65 85 GLY A N 1
ATOM 721 C CA . GLY A 1 88 ? 44.760 0.569 112.047 1.00 51.50 85 GLY A CA 1
ATOM 722 C C . GLY A 1 88 ? 45.371 1.731 111.291 1.00 53.76 85 GLY A C 1
ATOM 723 O O . GLY A 1 88 ? 44.844 2.847 111.324 1.00 54.96 85 GLY A O 1
ATOM 724 N N A ASP A 1 89 ? 46.482 1.472 110.609 0.50 55.72 86 ASP A N 1
ATOM 725 N N B ASP A 1 89 ? 46.478 1.464 110.604 0.50 56.18 86 ASP A N 1
ATOM 726 C CA A ASP A 1 89 ? 47.127 2.478 109.769 0.50 53.95 86 ASP A CA 1
ATOM 727 C CA B ASP A 1 89 ? 47.143 2.464 109.772 0.50 55.00 86 ASP A CA 1
ATOM 728 C C A ASP A 1 89 ? 46.493 2.513 108.382 0.50 53.79 86 ASP A C 1
ATOM 729 C C B ASP A 1 89 ? 46.606 2.446 108.341 0.50 55.19 86 ASP A C 1
ATOM 730 O O A ASP A 1 89 ? 46.625 3.502 107.655 0.50 57.00 86 ASP A O 1
ATOM 731 O O B ASP A 1 89 ? 46.915 3.334 107.543 0.50 59.65 86 ASP A O 1
ATOM 740 N N . GLU A 1 90 ? 45.802 1.431 108.029 1.00 50.66 87 GLU A N 1
ATOM 741 C CA . GLU A 1 90 ? 45.241 1.255 106.693 1.00 45.49 87 GLU A CA 1
ATOM 742 C C . GLU A 1 90 ? 44.040 2.160 106.429 1.00 42.45 87 GLU A C 1
ATOM 743 O O . GLU A 1 90 ? 43.181 2.352 107.295 1.00 37.44 87 GLU A O 1
ATOM 749 N N . ARG A 1 91 ? 44.003 2.716 105.222 1.00 38.18 88 ARG A N 1
ATOM 750 C CA . ARG A 1 91 ? 42.878 3.517 104.756 1.00 33.95 88 ARG A CA 1
ATOM 751 C C . ARG A 1 91 ? 42.337 2.912 103.465 1.00 36.55 88 ARG A C 1
ATOM 752 O O . ARG A 1 91 ? 43.071 2.769 102.481 1.00 37.70 88 ARG A O 1
ATOM 760 N N . LEU A 1 92 ? 41.060 2.537 103.492 1.00 31.92 89 LEU A N 1
ATOM 761 C CA . LEU A 1 92 ? 40.391 1.871 102.378 1.00 30.58 89 LEU A CA 1
ATOM 762 C C . LEU A 1 92 ? 39.135 2.647 102.008 1.00 25.70 89 LEU A C 1
ATOM 763 O O . LEU A 1 92 ? 38.623 3.424 102.818 1.00 27.58 89 LEU A O 1
ATOM 768 N N . VAL A 1 93 ? 38.634 2.415 100.794 1.00 25.16 90 VAL A N 1
ATOM 769 C CA . VAL A 1 93 ? 37.399 3.034 100.319 1.00 22.95 90 VAL A CA 1
ATOM 770 C C . VAL A 1 93 ? 36.372 1.963 99.959 1.00 23.50 90 VAL A C 1
ATOM 771 O O . VAL A 1 93 ? 36.682 0.995 99.261 1.00 23.90 90 VAL A O 1
ATOM 775 N N . GLY A 1 94 ? 35.149 2.141 100.451 1.00 22.00 91 GLY A N 1
ATOM 776 C CA . GLY A 1 94 ? 34.045 1.252 100.108 1.00 21.88 91 GLY A CA 1
ATOM 777 C C . GLY A 1 94 ? 33.005 1.983 99.291 1.00 23.07 91 GLY A C 1
ATOM 778 O O . GLY A 1 94 ? 32.790 3.185 99.480 1.00 22.60 91 GLY A O 1
ATOM 779 N N . VAL A 1 95 ? 32.388 1.259 98.361 1.00 22.39 92 VAL A N 1
ATOM 780 C CA . VAL A 1 95 ? 31.225 1.746 97.635 1.00 21.37 92 VAL A CA 1
ATOM 781 C C . VAL A 1 95 ? 30.125 0.709 97.799 1.00 22.65 92 VAL A C 1
ATOM 782 O O . VAL A 1 95 ? 30.307 -0.471 97.475 1.00 25.51 92 VAL A O 1
ATOM 786 N N . VAL A 1 96 ? 28.992 1.154 98.335 1.00 22.49 93 VAL A N 1
ATOM 787 C CA . VAL A 1 96 ? 27.923 0.248 98.735 1.00 22.84 93 VAL A CA 1
ATOM 788 C C . VAL A 1 96 ? 26.634 0.630 98.028 1.00 22.98 93 VAL A C 1
ATOM 789 O O . VAL A 1 96 ? 26.236 1.796 98.045 1.00 24.04 93 VAL A O 1
ATOM 793 N N . PHE A 1 97 ? 25.990 -0.354 97.407 1.00 20.88 94 PHE A N 1
ATOM 794 C CA . PHE A 1 97 ? 24.654 -0.163 96.864 1.00 24.36 94 PHE A CA 1
ATOM 795 C C . PHE A 1 97 ? 23.631 -0.827 97.775 1.00 23.51 94 PHE A C 1
ATOM 796 O O . PHE A 1 97 ? 23.783 -1.995 98.151 1.00 24.10 94 PHE A O 1
ATOM 804 N N . LEU A 1 98 ? 22.594 -0.075 98.135 1.00 23.27 95 LEU A N 1
ATOM 805 C CA . LEU A 1 98 ? 21.525 -0.603 98.976 1.00 23.16 95 LEU A CA 1
ATOM 806 C C . LEU A 1 98 ? 20.229 -0.657 98.193 1.00 25.19 95 LEU A C 1
ATOM 807 O O . LEU A 1 98 ? 19.959 0.224 97.362 1.00 25.26 95 LEU A O 1
ATOM 812 N N . GLU A 1 99 ? 19.437 -1.691 98.458 1.00 26.15 96 GLU A N 1
ATOM 813 C CA . GLU A 1 99 ? 18.069 -1.777 97.943 1.00 26.81 96 GLU A CA 1
ATOM 814 C C . GLU A 1 99 ? 17.125 -1.876 99.131 1.00 27.34 96 GLU A C 1
ATOM 815 O O . GLU A 1 99 ? 17.394 -2.609 100.092 1.00 29.15 96 GLU A O 1
ATOM 821 N N . VAL A 1 100 ? 16.033 -1.122 99.066 1.00 26.55 97 VAL A N 1
ATOM 822 C CA . VAL A 1 100 ? 15.082 -1.015 100.169 1.00 28.68 97 VAL A CA 1
ATOM 823 C C . VAL A 1 100 ? 13.750 -1.648 99.766 1.00 32.20 97 VAL A C 1
ATOM 824 O O . VAL A 1 100 ? 13.232 -1.360 98.690 1.00 34.62 97 VAL A O 1
ATOM 828 N N . VAL A 1 101 ? 13.215 -2.511 100.627 1.00 31.85 98 VAL A N 1
ATOM 829 C CA . VAL A 1 101 ? 11.877 -3.085 100.458 1.00 30.62 98 VAL A CA 1
ATOM 830 C C . VAL A 1 101 ? 11.138 -2.943 101.786 1.00 33.71 98 VAL A C 1
ATOM 831 O O . VAL A 1 101 ? 11.652 -3.353 102.832 1.00 34.37 98 VAL A O 1
ATOM 835 N N . ASP A 1 102 ? 9.950 -2.337 101.737 1.00 35.53 99 ASP A N 1
ATOM 836 C CA . ASP A 1 102 ? 9.088 -2.140 102.914 1.00 38.18 99 ASP A CA 1
ATOM 837 C C . ASP A 1 102 ? 9.780 -1.396 104.059 1.00 37.13 99 ASP A C 1
ATOM 838 O O . ASP A 1 102 ? 9.607 -1.736 105.235 1.00 40.20 99 ASP A O 1
ATOM 843 N N . GLY A 1 103 ? 10.569 -0.384 103.706 1.00 35.81 100 GLY A N 1
ATOM 844 C CA . GLY A 1 103 ? 11.248 0.451 104.691 1.00 39.03 100 GLY A CA 1
ATOM 845 C C . GLY A 1 103 ? 12.410 -0.221 105.402 1.00 33.18 100 GLY A C 1
ATOM 846 O O . GLY A 1 103 ? 12.896 0.288 106.417 1.00 35.79 100 GLY A O 1
ATOM 847 N N . LEU A 1 104 ? 12.852 -1.361 104.873 1.00 29.35 101 LEU A N 1
ATOM 848 C CA . LEU A 1 104 ? 13.990 -2.096 105.431 1.00 29.73 101 LEU A CA 1
ATOM 849 C C . LEU A 1 104 ? 15.041 -2.353 104.359 1.00 29.22 101 LEU A C 1
ATOM 850 O O . LEU A 1 104 ? 14.715 -2.446 103.174 1.00 28.39 101 LEU A O 1
ATOM 855 N N . VAL A 1 105 ? 16.298 -2.473 104.782 1.00 28.92 102 VAL A N 1
ATOM 856 C CA . VAL A 1 105 ? 17.395 -2.771 103.862 1.00 27.50 102 VAL A CA 1
ATOM 857 C C . VAL A 1 105 ? 17.317 -4.236 103.430 1.00 27.84 102 VAL A C 1
ATOM 858 O O . VAL A 1 105 ? 17.472 -5.154 104.245 1.00 27.43 102 VAL A O 1
ATOM 862 N N . SER A 1 106 ? 17.078 -4.432 102.139 1.00 29.26 103 SER A N 1
ATOM 863 C CA . SER A 1 106 ? 16.801 -5.749 101.575 1.00 29.66 103 SER A CA 1
ATOM 864 C C . SER A 1 106 ? 18.026 -6.350 100.901 1.00 29.06 103 SER A C 1
ATOM 865 O O . SER A 1 106 ? 18.260 -7.558 100.965 1.00 29.95 103 SER A O 1
ATOM 868 N N . ARG A 1 107 ? 18.792 -5.501 100.232 1.00 28.12 104 ARG A N 1
ATOM 869 C CA . ARG A 1 107 ? 19.996 -5.937 99.554 1.00 26.07 104 ARG A CA 1
ATOM 870 C C . ARG A 1 107 ? 21.120 -4.965 99.834 1.00 26.07 104 ARG A C 1
ATOM 871 O O . ARG A 1 107 ? 20.910 -3.741 99.887 1.00 27.10 104 ARG A O 1
ATOM 879 N N . VAL A 1 108 ? 22.304 -5.530 100.039 1.00 24.08 105 VAL A N 1
ATOM 880 C CA . VAL A 1 108 ? 23.537 -4.769 100.264 1.00 23.72 105 VAL A CA 1
ATOM 881 C C . VAL A 1 108 ? 24.594 -5.370 99.347 1.00 24.53 105 VAL A C 1
ATOM 882 O O . VAL A 1 108 ? 24.861 -6.571 99.407 1.00 28.48 105 VAL A O 1
ATOM 886 N N . THR A 1 109 ? 25.180 -4.540 98.490 1.00 25.00 106 THR A N 1
ATOM 887 C CA . THR A 1 109 ? 26.258 -4.966 97.613 1.00 25.00 106 THR A CA 1
ATOM 888 C C . THR A 1 109 ? 27.468 -4.071 97.881 1.00 24.01 106 THR A C 1
ATOM 889 O O . THR A 1 109 ? 27.418 -2.861 97.622 1.00 25.98 106 THR A O 1
ATOM 893 N N . ASP A 1 110 ? 28.538 -4.668 98.409 1.00 21.28 107 ASP A N 1
ATOM 894 C CA . ASP A 1 110 ? 29.756 -3.935 98.797 1.00 22.86 107 ASP A CA 1
ATOM 895 C C . ASP A 1 110 ? 30.822 -4.056 97.726 1.00 25.70 107 ASP A C 1
ATOM 896 O O . ASP A 1 110 ? 31.039 -5.145 97.195 1.00 29.16 107 ASP A O 1
ATOM 901 N N . PHE A 1 111 ? 31.497 -2.948 97.425 1.00 24.29 108 PHE A N 1
ATOM 902 C CA . PHE A 1 111 ? 32.738 -2.983 96.650 1.00 24.85 108 PHE A CA 1
ATOM 903 C C . PHE A 1 111 ? 33.839 -2.311 97.460 1.00 23.99 108 PHE A C 1
ATOM 904 O O . PHE A 1 111 ? 33.613 -1.274 98.088 1.00 24.05 108 PHE A O 1
ATOM 912 N N . TRP A 1 112 ? 35.022 -2.919 97.444 1.00 23.21 109 TRP A N 1
ATOM 913 C CA . TRP A 1 112 ? 36.188 -2.418 98.154 1.00 22.61 109 TRP A CA 1
ATOM 914 C C . TRP A 1 112 ? 37.319 -2.357 97.164 1.00 24.41 109 TRP A C 1
ATOM 915 O O . TRP A 1 112 ? 38.172 -3.257 97.127 1.00 25.39 109 TRP A O 1
ATOM 926 N N . PRO A 1 113 ? 37.326 -1.309 96.311 1.00 25.47 110 PRO A N 1
ATOM 927 C CA . PRO A 1 113 ? 38.340 -1.219 95.260 1.00 25.58 110 PRO A CA 1
ATOM 928 C C . PRO A 1 113 ? 39.714 -0.945 95.866 1.00 26.25 110 PRO A C 1
ATOM 929 O O . PRO A 1 113 ? 39.867 -0.004 96.642 1.00 29.11 110 PRO A O 1
ATOM 933 N N . GLU A 1 114 ? 40.691 -1.783 95.526 1.00 28.42 111 GLU A N 1
ATOM 934 C CA . GLU A 1 114 ? 42.024 -1.691 96.118 1.00 29.76 111 GLU A CA 1
ATOM 935 C C . GLU A 1 114 ? 42.886 -0.697 95.366 1.00 29.28 111 GLU A C 1
ATOM 936 O O . GLU A 1 114 ? 42.807 -0.601 94.137 1.00 31.32 111 GLU A O 1
ATOM 942 N N . ALA A 1 115 ? 43.712 0.039 96.103 1.00 28.79 112 ALA A N 1
ATOM 943 C CA . ALA A 1 115 ? 44.711 0.910 95.490 1.00 31.65 112 ALA A CA 1
ATOM 944 C C . ALA A 1 115 ? 45.660 0.098 94.603 1.00 30.34 112 ALA A C 1
ATOM 945 O O . ALA A 1 115 ? 46.000 -1.045 94.924 1.00 32.35 112 ALA A O 1
ATOM 947 N N . TYR A 1 116 ? 46.062 0.681 93.477 1.00 32.42 113 TYR A N 1
ATOM 948 C CA . TYR A 1 116 ? 47.035 0.049 92.581 1.00 34.45 113 TYR A CA 1
ATOM 949 C C . TYR A 1 116 ? 47.904 1.088 91.875 1.00 38.54 113 TYR A C 1
ATOM 950 O O . TYR A 1 116 ? 47.601 2.284 91.901 1.00 37.33 113 TYR A O 1
ATOM 959 N N . GLU A 1 117 ? 49.004 0.628 91.283 1.00 43.69 114 GLU A N 1
ATOM 960 C CA . GLU A 1 117 ? 49.859 1.483 90.462 1.00 44.27 114 GLU A CA 1
ATOM 961 C C . GLU A 1 117 ? 49.290 1.603 89.047 1.00 38.80 114 GLU A C 1
ATOM 962 O O . GLU A 1 117 ? 48.926 0.593 88.440 1.00 43.66 114 GLU A O 1
ATOM 968 N N . PRO A 1 118 ? 49.202 2.838 88.519 1.00 39.33 115 PRO A N 1
ATOM 969 C CA . PRO A 1 118 ? 48.620 3.033 87.189 1.00 40.17 115 PRO A CA 1
ATOM 970 C C . PRO A 1 118 ? 49.509 2.475 86.075 1.00 41.14 115 PRO A C 1
ATOM 971 O O . PRO A 1 118 ? 50.735 2.530 86.192 1.00 44.47 115 PRO A O 1
ATOM 975 N N . PRO A 1 119 ? 48.890 1.931 85.007 1.00 44.68 116 PRO A N 1
ATOM 976 C CA . PRO A 1 119 ? 49.622 1.466 83.826 1.00 45.05 116 PRO A CA 1
ATOM 977 C C . PRO A 1 119 ? 50.268 2.643 83.092 1.00 46.52 116 PRO A C 1
ATOM 978 O O . PRO A 1 119 ? 49.725 3.751 83.132 1.00 47.04 116 PRO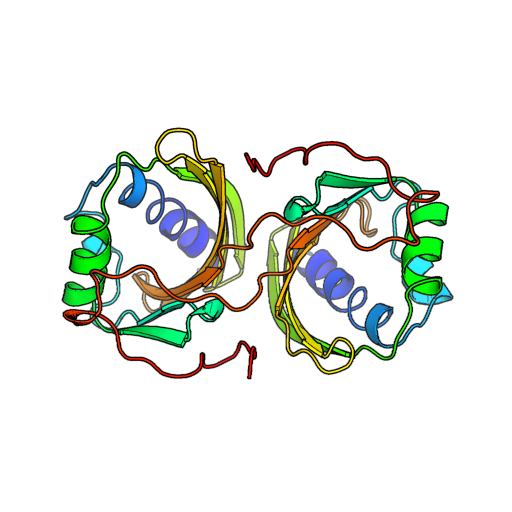 A O 1
ATOM 982 N N . PRO A 1 120 ? 51.419 2.414 82.426 1.00 47.25 117 PRO A N 1
ATOM 983 C CA . PRO A 1 120 ? 52.089 3.497 81.695 1.00 47.97 117 PRO A CA 1
ATOM 984 C C . PRO A 1 120 ? 51.299 3.953 80.465 1.00 46.53 117 PRO A C 1
ATOM 985 O O . PRO A 1 120 ? 50.398 3.244 80.010 1.00 51.78 117 PRO A O 1
ATOM 989 N N . GLY A 1 121 ? 51.629 5.134 79.948 1.00 50.93 118 GLY A N 1
ATOM 990 C CA . GLY A 1 121 ? 51.058 5.607 78.688 1.00 52.61 118 GLY A CA 1
ATOM 991 C C . GLY A 1 121 ? 50.198 6.855 78.762 1.00 50.48 118 GLY A C 1
ATOM 992 O O . GLY A 1 121 ? 49.822 7.407 77.727 1.00 53.83 118 GLY A O 1
ATOM 993 N N . ARG A 1 122 ? 49.881 7.301 79.974 1.00 49.35 119 ARG A N 1
ATOM 994 C CA . ARG A 1 122 ? 49.053 8.495 80.152 1.00 44.28 119 ARG A CA 1
ATOM 995 C C . ARG A 1 122 ? 49.678 9.532 81.083 1.00 42.16 119 ARG A C 1
ATOM 996 O O . ARG A 1 122 ? 48.998 10.458 81.539 1.00 42.18 119 ARG A O 1
ATOM 1004 N N . GLU A 1 123 ? 50.977 9.380 81.341 1.00 41.73 120 GLU A N 1
ATOM 1005 C CA . GLU A 1 123 ? 51.729 10.306 82.191 1.00 45.66 120 GLU A CA 1
ATOM 1006 C C . GLU A 1 123 ? 51.605 11.767 81.742 1.00 46.15 120 GLU A C 1
ATOM 1007 O O . GLU A 1 123 ? 51.542 12.671 82.578 1.00 48.77 120 GLU A O 1
ATOM 1013 N N . HIS A 1 124 ? 51.555 11.989 80.428 1.00 45.79 121 HIS A N 1
ATOM 1014 C CA . HIS A 1 124 ? 51.444 13.340 79.863 1.00 43.54 121 HIS A CA 1
ATOM 1015 C C . HIS A 1 124 ? 50.079 13.957 80.041 1.00 43.16 121 HIS A C 1
ATOM 1016 O O . HIS A 1 124 ? 49.921 15.171 79.898 1.00 44.57 121 HIS A O 1
ATOM 1023 N N . LEU A 1 125 ? 49.080 13.136 80.360 1.00 39.57 122 LEU A N 1
ATOM 1024 C CA . LEU A 1 125 ? 47.715 13.635 80.542 1.00 38.59 122 LEU A CA 1
ATOM 1025 C C . LEU A 1 125 ? 47.270 13.676 81.999 1.00 39.11 122 LEU A C 1
ATOM 1026 O O . LEU A 1 125 ? 46.339 14.407 82.343 1.00 41.95 122 LEU A O 1
ATOM 1031 N N . VAL A 1 126 ? 47.925 12.895 82.853 1.00 34.13 123 VAL A N 1
ATOM 1032 C CA . VAL A 1 126 ? 47.494 12.797 84.248 1.00 32.87 123 VAL A CA 1
ATOM 1033 C C . VAL A 1 126 ? 48.388 13.581 85.197 1.00 35.01 123 VAL A C 1
ATOM 1034 O O . VAL A 1 126 ? 49.569 13.812 84.924 1.00 40.26 123 VAL A O 1
ATOM 1038 N N . GLU A 1 127 ? 47.794 14.008 86.302 1.00 30.97 124 GLU A N 1
ATOM 1039 C CA . GLU A 1 127 ? 48.541 14.511 87.435 1.00 32.18 124 GLU A CA 1
ATOM 1040 C C . GLU A 1 127 ? 48.480 13.442 88.518 1.00 32.43 124 GLU A C 1
ATOM 1041 O O . GLU A 1 127 ? 47.415 12.858 88.758 1.00 30.14 124 GLU A O 1
ATOM 1047 N N . ARG A 1 128 ? 49.621 13.170 89.149 1.00 29.85 125 ARG A N 1
ATOM 1048 C CA . ARG A 1 128 ? 49.662 12.245 90.276 1.00 31.24 125 ARG A CA 1
ATOM 1049 C C . ARG A 1 128 ? 49.352 13.013 91.550 1.00 28.53 125 ARG A C 1
ATOM 1050 O O . ARG A 1 128 ? 50.164 13.796 92.027 1.00 30.32 125 ARG A O 1
ATOM 1058 N N . VAL A 1 129 ? 48.156 12.796 92.081 1.00 28.65 126 VAL A N 1
ATOM 1059 C CA . VAL A 1 129 ? 47.645 13.573 93.213 1.00 27.89 126 VAL A CA 1
ATOM 1060 C C . VAL A 1 129 ? 46.554 12.748 93.918 1.00 24.78 126 VAL A C 1
ATOM 1061 O O . VAL A 1 129 ? 45.779 12.068 93.246 1.00 25.49 126 VAL A O 1
ATOM 1065 N N . PRO A 1 130 ? 46.498 12.782 95.270 1.00 24.45 127 PRO A N 1
ATOM 1066 C CA . PRO A 1 130 ? 45.436 12.014 95.943 1.00 24.42 127 PRO A CA 1
ATOM 1067 C C . PRO A 1 130 ? 44.053 12.556 95.602 1.00 23.90 127 PRO A C 1
ATOM 1068 O O . PRO A 1 130 ? 43.925 13.735 95.265 1.00 23.49 127 PRO A O 1
ATOM 1072 N N . ALA A 1 131 ? 43.035 11.701 95.694 1.00 25.48 128 ALA A N 1
ATOM 1073 C CA . ALA A 1 131 ? 41.649 12.097 95.425 1.00 23.33 128 ALA A CA 1
ATOM 1074 C C . ALA A 1 131 ? 41.128 13.091 96.467 1.00 22.89 128 ALA A C 1
ATOM 1075 O O . ALA A 1 131 ? 41.571 13.082 97.624 1.00 23.25 128 ALA A O 1
ATOM 1077 N N . GLU A 1 132 ? 40.186 13.940 96.052 1.00 21.26 129 GLU A N 1
ATOM 1078 C CA . GLU A 1 132 ? 39.644 14.976 96.932 1.00 22.91 129 GLU A CA 1
ATOM 1079 C C . GLU A 1 132 ? 38.944 14.390 98.160 1.00 24.33 129 GLU A C 1
ATOM 1080 O O . GLU A 1 132 ? 39.214 14.814 99.289 1.00 23.15 129 GLU A O 1
ATOM 1086 N N . LEU A 1 133 ? 38.071 13.404 97.932 1.00 21.86 130 LEU A N 1
ATOM 1087 C CA . LEU A 1 133 ? 37.204 12.850 98.982 1.00 23.36 130 LEU A CA 1
ATOM 1088 C C . LEU A 1 133 ? 37.596 11.469 99.456 1.00 23.73 130 LEU A C 1
ATOM 1089 O O . LEU A 1 133 ? 37.341 11.107 100.608 1.00 25.26 130 LEU A O 1
ATOM 1094 N N . ASP A 1 134 ? 38.183 10.694 98.551 1.00 24.50 131 ASP A N 1
ATOM 1095 C CA . ASP A 1 134 ? 38.367 9.260 98.743 1.00 25.11 131 ASP A CA 1
ATOM 1096 C C . ASP A 1 134 ? 39.783 8.970 99.228 1.00 25.56 131 ASP A C 1
ATOM 1097 O O . ASP A 1 134 ? 40.753 9.234 98.508 1.00 29.90 131 ASP A O 1
ATOM 1102 N N . ARG A 1 135 ? 39.892 8.437 100.449 1.00 24.39 132 ARG A N 1
ATOM 1103 C CA . ARG A 1 135 ? 41.186 8.305 101.147 1.00 25.58 132 ARG A CA 1
ATOM 1104 C C . ARG A 1 135 ? 41.758 6.884 101.083 1.00 26.54 132 ARG A C 1
ATOM 1105 O O . ARG A 1 135 ? 41.219 5.964 101.705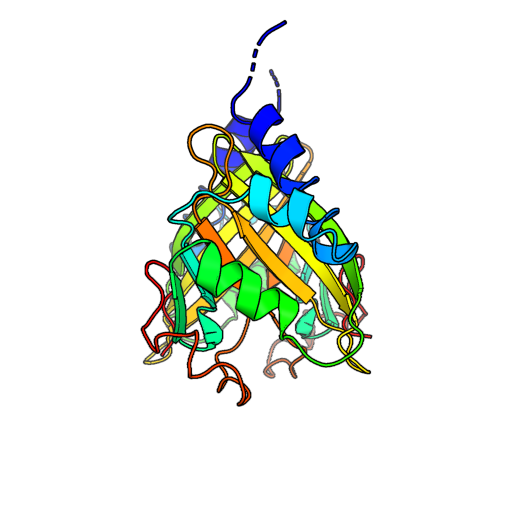 1.00 29.48 132 ARG A O 1
ATOM 1113 N N . PHE A 1 136 ? 42.851 6.720 100.335 1.00 26.98 133 PHE A N 1
ATOM 1114 C CA . PHE A 1 136 ? 43.637 5.487 100.339 1.00 28.09 133 PHE A CA 1
ATOM 1115 C C . PHE A 1 136 ? 44.955 5.716 101.074 1.00 32.34 133 PHE A C 1
ATOM 1116 O O . PHE A 1 136 ? 45.391 6.857 101.224 1.00 36.33 133 PHE A O 1
ATOM 1124 N N . GLY A 1 137 ? 45.592 4.635 101.520 1.00 34.73 134 GLY A N 1
ATOM 1125 C CA . GLY A 1 137 ? 46.866 4.722 102.257 1.00 44.44 134 GLY A CA 1
ATOM 1126 C C . GLY A 1 137 ? 47.932 5.633 101.672 1.00 53.04 134 GLY A C 1
ATOM 1127 O O . GLY A 1 137 ? 48.055 5.769 100.454 1.00 56.39 134 GLY A O 1
ATOM 1128 N N . ASN B 1 2 ? 5.820 19.923 82.044 1.00 59.71 -1 ASN B N 1
ATOM 1129 C CA . ASN B 1 2 ? 6.958 20.318 81.156 1.00 49.42 -1 ASN B CA 1
ATOM 1130 C C . ASN B 1 2 ? 8.277 20.453 81.924 1.00 53.09 -1 ASN B C 1
ATOM 1131 O O . ASN B 1 2 ? 9.357 20.480 81.319 1.00 57.76 -1 ASN B O 1
ATOM 1133 N N . ALA B 1 3 ? 8.185 20.524 83.251 1.00 58.46 0 ALA B N 1
ATOM 1134 C CA . ALA B 1 3 ? 9.350 20.782 84.098 1.00 53.62 0 ALA B CA 1
ATOM 1135 C C . ALA B 1 3 ? 10.084 19.511 84.530 1.00 53.15 0 ALA B C 1
ATOM 1136 O O . ALA B 1 3 ? 9.548 18.673 85.265 1.00 53.72 0 ALA B O 1
ATOM 1146 N N . THR B 1 5 ? 12.912 17.740 86.677 1.00 34.25 2 THR B N 1
ATOM 1147 C CA . THR B 1 5 ? 13.706 17.895 87.884 1.00 30.58 2 THR B CA 1
ATOM 1148 C C . THR B 1 5 ? 15.192 17.760 87.544 1.00 28.82 2 THR B C 1
ATOM 1149 O O . THR B 1 5 ? 15.560 17.156 86.514 1.00 29.08 2 THR B O 1
ATOM 1153 N N A ASP B 1 6 ? 16.019 18.348 88.407 0.50 25.34 3 ASP B N 1
ATOM 1154 N N B ASP B 1 6 ? 16.065 18.308 88.382 0.50 26.27 3 ASP B N 1
ATOM 1155 C CA A ASP B 1 6 ? 17.468 18.180 88.404 0.50 25.75 3 ASP B CA 1
ATOM 1156 C CA B ASP B 1 6 ? 17.488 18.116 88.130 0.50 27.06 3 ASP B CA 1
ATOM 1157 C C A ASP B 1 6 ? 17.822 16.698 88.273 0.50 25.47 3 ASP B C 1
ATOM 1158 C C B ASP B 1 6 ? 17.869 16.635 88.243 0.50 25.53 3 ASP B C 1
ATOM 1159 O O A ASP B 1 6 ? 18.639 16.306 87.436 0.50 23.45 3 ASP B O 1
ATOM 1160 O O B ASP B 1 6 ? 18.758 16.172 87.524 0.50 22.57 3 ASP B O 1
ATOM 1169 N N . THR B 1 7 ? 17.170 15.886 89.101 1.00 24.97 4 THR B N 1
ATOM 1170 C CA . THR B 1 7 ? 17.385 14.434 89.173 1.00 23.55 4 THR B CA 1
ATOM 1171 C C . THR B 1 7 ? 17.166 13.757 87.821 1.00 24.15 4 THR B C 1
ATOM 1172 O O . THR B 1 7 ? 18.017 12.984 87.368 1.00 23.40 4 THR B O 1
ATOM 1176 N N . GLU B 1 8 ? 16.054 14.063 87.157 1.00 24.10 5 GLU B N 1
ATOM 1177 C CA . GLU B 1 8 ? 15.787 13.412 85.875 1.00 25.76 5 GLU B CA 1
ATOM 1178 C C . GLU B 1 8 ? 16.734 13.885 84.765 1.00 25.36 5 GLU B C 1
ATOM 1179 O O . GLU B 1 8 ? 17.122 13.098 83.893 1.00 26.51 5 GLU B O 1
ATOM 1185 N N . GLN B 1 9 ? 17.142 15.155 84.831 1.00 23.86 6 GLN B N 1
ATOM 1186 C CA . GLN B 1 9 ? 18.155 15.688 83.917 1.00 24.73 6 GLN B CA 1
ATOM 1187 C C . GLN B 1 9 ? 19.478 14.936 84.076 1.00 23.65 6 GLN B C 1
ATOM 1188 O O . GLN B 1 9 ? 20.091 14.511 83.091 1.00 25.69 6 GLN B O 1
ATOM 1194 N N . THR B 1 10 ? 19.898 14.757 85.323 1.00 19.59 7 THR B N 1
ATOM 1195 C CA . THR B 1 10 ? 21.106 13.996 85.640 1.00 19.45 7 THR B CA 1
ATOM 1196 C C . THR B 1 10 ? 21.006 12.550 85.161 1.00 21.90 7 THR B C 1
ATOM 1197 O O . THR B 1 10 ? 21.967 12.013 84.587 1.00 22.93 7 THR B O 1
ATOM 1201 N N . ARG B 1 11 ? 19.851 11.922 85.386 1.00 20.32 8 ARG B N 1
ATOM 1202 C CA . ARG B 1 11 ? 19.645 10.546 84.926 1.00 21.25 8 ARG B CA 1
ATOM 1203 C C . ARG B 1 11 ? 19.874 10.416 83.415 1.00 22.71 8 ARG B C 1
ATOM 1204 O O . ARG B 1 11 ? 20.619 9.540 82.968 1.00 24.13 8 ARG B O 1
ATOM 1212 N N . ALA B 1 12 ? 19.238 11.296 82.642 1.00 23.36 9 ALA B N 1
ATOM 1213 C CA . ALA B 1 12 ? 19.367 11.294 81.185 1.00 24.16 9 ALA B CA 1
ATOM 1214 C C . ALA B 1 12 ? 20.813 11.552 80.769 1.00 24.81 9 ALA B C 1
ATOM 1215 O O . ALA B 1 12 ? 21.324 10.905 79.843 1.00 24.43 9 ALA B O 1
ATOM 1217 N N . LEU B 1 13 ? 21.481 12.473 81.468 1.00 23.11 10 LEU B N 1
ATOM 1218 C CA . LEU B 1 13 ? 22.851 12.821 81.122 1.00 21.38 10 LEU B CA 1
ATOM 1219 C C . LEU B 1 13 ? 23.831 11.678 81.423 1.00 21.31 10 LEU B C 1
ATOM 1220 O O . LEU B 1 13 ? 24.709 11.391 80.606 1.00 22.29 10 LEU B O 1
ATOM 1225 N N . ALA B 1 14 ? 23.670 11.029 82.577 1.00 21.80 11 ALA B N 1
ATOM 1226 C CA . ALA B 1 14 ? 24.501 9.866 82.946 1.00 22.93 11 ALA B CA 1
ATOM 1227 C C . ALA B 1 14 ? 24.349 8.734 81.936 1.00 23.80 11 ALA B C 1
ATOM 1228 O O . ALA B 1 14 ? 25.333 8.082 81.572 1.00 24.12 11 ALA B O 1
ATOM 1230 N N . ARG B 1 15 ? 23.115 8.495 81.492 1.00 22.70 12 ARG B N 1
ATOM 1231 C CA . ARG B 1 15 ? 22.865 7.474 80.474 1.00 24.14 12 ARG B CA 1
ATOM 1232 C C . ARG B 1 15 ? 23.616 7.807 79.179 1.00 24.41 12 ARG B C 1
ATOM 1233 O O . ARG B 1 15 ? 24.281 6.937 78.602 1.00 24.31 12 ARG B O 1
ATOM 1241 N N A LYS B 1 16 ? 23.514 9.063 78.741 0.50 24.63 13 LYS B N 1
ATOM 1242 N N B LYS B 1 16 ? 23.521 9.065 78.746 0.50 24.62 13 LYS B N 1
ATOM 1243 C CA A LYS B 1 16 ? 24.186 9.532 77.526 0.50 24.65 13 LYS B CA 1
ATOM 1244 C CA B LYS B 1 16 ? 24.182 9.527 77.523 0.50 24.71 13 LYS B CA 1
ATOM 1245 C C A LYS B 1 16 ? 25.709 9.460 77.630 0.50 24.13 13 LYS B C 1
ATOM 1246 C C B LYS B 1 16 ? 25.709 9.468 77.626 0.50 24.11 13 LYS B C 1
ATOM 1247 O O A LYS B 1 16 ? 26.389 9.137 76.652 0.50 24.08 13 LYS B O 1
ATOM 1248 O O B LYS B 1 16 ? 26.391 9.159 76.646 0.50 24.02 13 LYS B O 1
ATOM 1259 N N . TYR B 1 17 ? 26.234 9.770 78.813 1.00 22.54 14 TYR B N 1
ATOM 1260 C CA . TYR B 1 17 ? 27.679 9.711 79.069 1.00 22.83 14 TYR B CA 1
ATOM 1261 C C . TYR B 1 17 ? 28.201 8.300 78.793 1.00 23.02 14 TYR B C 1
ATOM 1262 O O . TYR B 1 17 ? 29.178 8.118 78.056 1.00 24.24 14 TYR B O 1
ATOM 1271 N N . PHE B 1 18 ? 27.524 7.302 79.352 1.00 22.67 15 PHE B N 1
ATOM 1272 C CA . PHE B 1 18 ? 27.943 5.919 79.138 1.00 24.25 15 PHE B CA 1
ATOM 1273 C C . PHE B 1 18 ? 27.664 5.385 77.734 1.00 26.17 15 PHE B C 1
ATOM 1274 O O . PHE B 1 18 ? 28.477 4.625 77.199 1.00 28.06 15 PHE B O 1
ATOM 1282 N N A ASP B 1 19 ? 26.541 5.791 77.141 0.50 25.53 16 ASP B N 1
ATOM 1283 N N B ASP B 1 19 ? 26.540 5.795 77.144 0.50 26.38 16 ASP B N 1
ATOM 1284 C CA A ASP B 1 19 ? 26.205 5.385 75.772 0.50 25.46 16 ASP B CA 1
ATOM 1285 C CA B ASP B 1 19 ? 26.194 5.410 75.773 0.50 27.31 16 ASP B CA 1
ATOM 1286 C C A ASP B 1 19 ? 27.202 5.934 74.743 0.50 24.73 16 ASP B C 1
ATOM 1287 C C B ASP B 1 19 ? 27.228 5.928 74.770 0.50 25.12 16 ASP B C 1
ATOM 1288 O O A ASP B 1 19 ? 27.667 5.195 73.870 0.50 25.03 16 ASP B O 1
ATOM 1289 O O B ASP B 1 19 ? 27.740 5.164 73.946 0.50 25.07 16 ASP B O 1
ATOM 1298 N N . THR B 1 20 ? 27.544 7.218 74.860 1.00 24.75 17 THR B N 1
ATOM 1299 C CA . THR B 1 20 ? 28.508 7.845 73.942 1.00 25.05 17 THR B CA 1
ATOM 1300 C C . THR B 1 20 ? 29.939 7.374 74.195 1.00 25.65 17 THR B C 1
ATOM 1301 O O . THR B 1 20 ? 30.719 7.222 73.253 1.00 29.43 17 THR B O 1
ATOM 1305 N N . LEU B 1 21 ? 30.278 7.137 75.460 1.00 26.55 18 LEU B N 1
ATOM 1306 C CA . LEU B 1 21 ? 31.591 6.577 75.795 1.00 25.41 18 LEU B CA 1
ATOM 1307 C C . LEU B 1 21 ? 31.752 5.174 75.213 1.00 26.23 18 LEU B C 1
ATOM 1308 O O . LEU B 1 21 ? 32.730 4.891 74.518 1.00 27.73 18 LEU B O 1
ATOM 1313 N N . ASN B 1 22 ? 30.790 4.297 75.487 1.00 28.76 19 ASN B N 1
ATOM 1314 C CA . ASN B 1 22 ? 30.878 2.932 74.981 1.00 30.23 19 ASN B CA 1
ATOM 1315 C C . ASN B 1 22 ? 30.868 2.891 73.454 1.00 30.14 19 ASN B C 1
ATOM 1316 O O . ASN B 1 22 ? 31.523 2.051 72.841 1.00 32.62 19 ASN B O 1
ATOM 1321 N N . GLY B 1 23 ? 30.135 3.822 72.852 1.00 29.35 20 GLY B N 1
ATOM 1322 C CA . GLY B 1 23 ? 30.066 3.932 71.405 1.00 28.94 20 GLY B CA 1
ATOM 1323 C C . GLY B 1 23 ? 31.244 4.657 70.789 1.00 29.17 20 GLY B C 1
ATOM 1324 O O . GLY B 1 23 ? 31.312 4.777 69.572 1.00 29.81 20 GLY B O 1
ATOM 1325 N N . ARG B 1 24 ? 32.177 5.135 71.619 1.00 26.55 21 ARG B N 1
ATOM 1326 C CA . ARG B 1 24 ? 33.314 5.945 71.148 1.00 28.46 21 ARG B CA 1
ATOM 1327 C C . ARG B 1 24 ? 32.823 7.078 70.244 1.00 26.13 21 ARG B C 1
ATOM 1328 O O . ARG B 1 24 ? 33.444 7.397 69.226 1.00 27.95 21 ARG B O 1
ATOM 1336 N N . ALA B 1 25 ? 31.693 7.668 70.623 1.00 27.12 22 ALA B N 1
ATOM 1337 C CA . ALA B 1 25 ? 31.073 8.734 69.847 1.00 27.98 22 ALA B CA 1
ATOM 1338 C C . ALA B 1 25 ? 31.646 10.052 70.347 1.00 27.09 22 ALA B C 1
ATOM 1339 O O . ALA B 1 25 ? 31.021 10.759 71.141 1.00 27.63 22 ALA B O 1
ATOM 1341 N N . TRP B 1 26 ? 32.852 10.371 69.883 1.00 27.29 23 TRP B N 1
ATOM 1342 C CA . TRP B 1 26 ? 33.681 11.384 70.546 1.00 26.74 23 TRP B CA 1
ATOM 1343 C C . TRP B 1 26 ? 33.142 12.777 70.527 1.00 27.20 23 TRP B C 1
ATOM 1344 O O . TRP B 1 26 ? 33.271 13.492 71.521 1.00 28.72 23 TRP B O 1
ATOM 1355 N N . GLU B 1 27 ? 32.540 13.189 69.411 1.00 29.50 24 GLU B N 1
ATOM 1356 C CA . GLU B 1 27 ? 31.955 14.529 69.342 1.00 31.78 24 GLU B CA 1
ATOM 1357 C C . GLU B 1 27 ? 30.803 14.678 70.342 1.00 29.08 24 GLU B C 1
ATOM 1358 O O . GLU B 1 27 ? 30.731 15.669 71.065 1.00 29.01 24 GLU B O 1
ATOM 1364 N N . GLU B 1 28 ? 29.922 13.683 70.390 1.00 27.58 25 GLU B N 1
ATOM 1365 C CA . GLU B 1 28 ? 28.780 13.706 71.303 1.00 29.92 25 GLU B CA 1
ATOM 1366 C C . GLU B 1 28 ? 29.216 13.583 72.764 1.00 26.79 25 GLU B C 1
ATOM 1367 O O . GLU B 1 28 ? 28.668 14.259 73.637 1.00 25.61 25 GLU B O 1
ATOM 1373 N N . PHE B 1 29 ? 30.211 12.732 73.018 1.00 23.92 26 PHE B N 1
ATOM 1374 C CA . PHE B 1 29 ? 30.781 12.570 74.357 1.00 24.11 26 PHE B CA 1
ATOM 1375 C C . PHE B 1 29 ? 31.424 13.874 74.851 1.00 24.73 26 PHE B C 1
ATOM 1376 O O . PHE B 1 29 ? 31.136 14.333 75.960 1.00 26.17 26 PHE B O 1
ATOM 1384 N N . ALA B 1 30 ? 32.280 14.472 74.026 1.00 25.31 27 ALA B N 1
ATOM 1385 C CA . ALA B 1 30 ? 32.903 15.755 74.368 1.00 26.88 27 ALA B CA 1
ATOM 1386 C C . ALA B 1 30 ? 31.868 16.849 74.673 1.00 27.19 27 ALA B C 1
ATOM 1387 O O . ALA B 1 30 ? 32.069 17.648 75.593 1.00 26.10 27 ALA B O 1
ATOM 1389 N N . ALA B 1 31 ? 30.763 16.863 73.921 1.00 25.08 28 ALA B N 1
ATOM 1390 C CA . ALA B 1 31 ? 29.727 17.900 74.074 1.00 26.28 28 ALA B CA 1
ATOM 1391 C C . ALA B 1 31 ? 28.939 17.817 75.384 1.00 26.86 28 ALA B C 1
ATOM 1392 O O . ALA B 1 31 ? 28.311 18.793 75.789 1.00 30.74 28 ALA B O 1
ATOM 1394 N N . LEU B 1 32 ? 28.961 16.665 76.049 1.00 23.91 29 LEU B N 1
ATOM 1395 C CA . LEU B 1 32 ? 28.300 16.567 77.348 1.00 25.17 29 LEU B CA 1
ATOM 1396 C C . LEU B 1 32 ? 29.227 16.827 78.541 1.00 23.97 29 LEU B C 1
ATOM 1397 O O . LEU B 1 32 ? 28.781 16.796 79.688 1.00 24.80 29 LEU B O 1
ATOM 1402 N N . LEU B 1 33 ? 30.503 17.094 78.269 1.00 23.96 30 LEU B N 1
ATOM 1403 C CA . LEU B 1 33 ? 31.470 17.381 79.329 1.00 22.94 30 LEU B CA 1
ATOM 1404 C C . LEU B 1 33 ? 31.647 18.877 79.503 1.00 21.46 30 LEU B C 1
ATOM 1405 O O . LEU B 1 33 ? 31.734 19.609 78.516 1.00 24.40 30 LEU B O 1
ATOM 1410 N N . ALA B 1 34 ? 31.716 19.328 80.755 1.00 21.58 31 ALA B N 1
ATOM 1411 C CA . ALA B 1 34 ? 32.076 20.716 81.054 1.00 21.59 31 ALA B CA 1
ATOM 1412 C C . ALA B 1 34 ? 33.488 21.003 80.547 1.00 22.37 31 ALA B C 1
ATOM 1413 O O . ALA B 1 34 ? 34.352 20.122 80.575 1.00 22.17 31 ALA B O 1
ATOM 1415 N N . GLU B 1 35 ? 33.735 22.227 80.086 1.00 22.30 32 GLU B N 1
ATOM 1416 C CA . GLU B 1 35 ? 35.081 22.572 79.624 1.00 24.95 32 GLU B CA 1
ATOM 1417 C C . GLU B 1 35 ? 36.119 22.295 80.721 1.00 26.26 32 GLU B C 1
ATOM 1418 O O . GLU B 1 35 ? 37.244 21.895 80.421 1.00 26.80 32 GLU B O 1
ATOM 1424 N N . ASP B 1 36 ? 35.724 22.473 81.982 1.00 23.83 33 ASP B N 1
ATOM 1425 C CA . ASP B 1 36 ? 36.632 22.250 83.110 1.00 24.04 33 ASP B CA 1
ATOM 1426 C C . ASP B 1 36 ? 36.342 20.959 83.876 1.00 22.75 33 ASP B C 1
ATOM 1427 O O . ASP B 1 36 ? 36.572 20.886 85.088 1.00 23.35 33 ASP B O 1
ATOM 1432 N N . VAL B 1 37 ? 35.835 19.948 83.171 1.00 21.82 34 VAL B N 1
ATOM 1433 C CA . VAL B 1 37 ? 35.563 18.647 83.782 1.00 20.70 34 VAL B CA 1
ATOM 1434 C C . VAL B 1 37 ? 36.799 18.125 84.520 1.00 20.90 34 VAL B C 1
ATOM 1435 O O . VAL B 1 37 ? 37.937 18.286 84.058 1.00 23.07 34 VAL B O 1
ATOM 1439 N N . ARG B 1 38 ? 36.559 17.538 85.685 1.00 21.81 35 ARG B N 1
ATOM 1440 C CA . ARG B 1 38 ? 37.626 16.992 86.511 1.00 20.99 35 ARG B CA 1
ATOM 1441 C C . ARG B 1 38 ? 37.392 15.497 86.718 1.00 23.57 35 ARG B C 1
ATOM 1442 O O . ARG B 1 38 ? 36.337 15.090 87.212 1.00 23.15 35 ARG B O 1
ATOM 1450 N N . TYR B 1 39 ? 38.385 14.703 86.318 1.00 22.41 36 TYR B N 1
ATOM 1451 C CA . TYR B 1 39 ? 38.356 13.245 86.415 1.00 21.52 36 TYR B CA 1
ATOM 1452 C C . TYR B 1 39 ? 39.340 12.773 87.474 1.00 21.51 36 TYR B C 1
ATOM 1453 O O . TYR B 1 39 ? 40.484 13.225 87.509 1.00 23.06 36 TYR B O 1
ATOM 1462 N N . GLU B 1 40 ? 38.894 11.865 88.334 1.00 21.17 37 GLU B N 1
ATOM 1463 C CA . GLU B 1 40 ? 39.773 11.248 89.319 1.00 22.34 37 GLU B CA 1
ATOM 1464 C C . GLU B 1 40 ? 39.686 9.739 89.232 1.00 23.53 37 GLU B C 1
ATOM 1465 O O . GLU B 1 40 ? 38.602 9.183 89.007 1.00 22.25 37 GLU B O 1
ATOM 1471 N N . LEU B 1 41 ? 40.839 9.096 89.409 1.00 22.32 38 LEU B N 1
ATOM 1472 C CA . LEU B 1 41 ? 40.940 7.671 89.678 1.00 23.27 38 LEU B CA 1
ATOM 1473 C C . LEU B 1 41 ? 41.567 7.536 91.060 1.00 22.84 38 LEU B C 1
ATOM 1474 O O . LEU B 1 41 ? 42.797 7.481 91.169 1.00 24.58 38 LEU B O 1
ATOM 1479 N N . PRO B 1 42 ? 40.739 7.516 92.127 1.00 21.42 39 PRO B N 1
ATOM 1480 C CA . PRO B 1 42 ? 41.299 7.523 93.484 1.00 21.96 39 PRO B CA 1
ATOM 1481 C C . PRO B 1 42 ? 42.254 6.372 93.802 1.00 24.26 39 PRO B C 1
ATOM 1482 O O . PRO B 1 42 ? 43.224 6.573 94.545 1.00 26.86 39 PRO B O 1
ATOM 1486 N N . GLN B 1 43 ? 41.995 5.191 93.235 1.00 23.30 40 GLN B N 1
ATOM 1487 C CA . GLN B 1 43 ? 42.836 4.010 93.472 1.00 25.13 40 GLN B CA 1
ATOM 1488 C C . GLN B 1 43 ? 44.293 4.234 93.060 1.00 26.91 40 GLN B C 1
ATOM 1489 O O . GLN B 1 43 ? 45.212 3.699 93.684 1.00 29.50 40 GLN B O 1
ATOM 1495 N N . THR B 1 44 ? 44.495 5.031 92.014 1.00 28.49 41 THR B N 1
ATOM 1496 C CA . THR B 1 44 ? 45.822 5.243 91.444 1.00 27.05 41 THR B CA 1
ATOM 1497 C C . THR B 1 44 ? 46.383 6.628 91.747 1.00 28.61 41 THR B C 1
ATOM 1498 O O . THR B 1 44 ? 47.465 6.973 91.268 1.00 29.69 41 THR B O 1
ATOM 1502 N N . SER B 1 45 ? 45.647 7.417 92.529 1.00 27.20 42 SER B N 1
ATOM 1503 C CA . SER B 1 45 ? 45.961 8.834 92.732 1.00 26.89 42 SER B CA 1
ATOM 1504 C C . SER B 1 45 ? 46.287 9.532 91.409 1.00 27.35 42 SER B C 1
ATOM 1505 O O . SER B 1 45 ? 47.359 10.120 91.241 1.00 27.65 42 SER B O 1
ATOM 1508 N N . GLU B 1 46 ? 45.351 9.444 90.469 1.00 26.67 43 GLU B N 1
ATOM 1509 C CA . GLU B 1 46 ? 45.450 10.167 89.208 1.00 27.03 43 GLU B CA 1
ATOM 1510 C C . GLU B 1 46 ? 44.297 11.137 89.062 1.00 26.14 43 GLU B C 1
ATOM 1511 O O . GLU B 1 46 ? 43.171 10.847 89.481 1.00 25.11 43 GLU B O 1
ATOM 1517 N N . ARG B 1 47 ? 44.592 12.287 88.464 1.00 26.96 44 ARG B N 1
ATOM 1518 C CA . ARG B 1 47 ? 43.584 13.281 88.136 1.00 24.81 44 ARG B CA 1
ATOM 1519 C C . ARG B 1 47 ? 43.824 13.777 86.720 1.00 26.73 44 ARG B C 1
ATOM 1520 O O . ARG B 1 47 ? 44.974 13.960 86.306 1.00 27.38 44 ARG B O 1
ATOM 1528 N N . ILE B 1 48 ? 42.741 13.983 85.979 1.00 24.13 45 ILE B N 1
ATOM 1529 C CA . ILE B 1 48 ? 42.810 14.678 84.694 1.00 24.98 45 ILE B CA 1
ATOM 1530 C C . ILE B 1 48 ? 41.890 15.889 84.765 1.00 25.60 45 ILE B C 1
ATOM 1531 O O . ILE B 1 48 ? 40.738 15.767 85.194 1.00 25.09 45 ILE B O 1
ATOM 1536 N N . THR B 1 49 ? 42.399 17.056 84.367 1.00 26.40 46 THR B N 1
ATOM 1537 C CA . THR B 1 49 ? 41.601 18.286 84.399 1.00 27.61 46 THR B CA 1
ATOM 1538 C C . THR B 1 49 ? 41.430 18.890 83.010 1.00 26.92 46 THR B C 1
ATOM 1539 O O . THR B 1 49 ? 42.382 18.984 82.232 1.00 27.42 46 THR B O 1
ATOM 1543 N N . GLY B 1 50 ? 40.209 19.310 82.711 1.00 27.61 47 GLY B N 1
ATOM 1544 C CA . GLY B 1 50 ? 39.910 19.925 81.426 1.00 26.03 47 GLY B CA 1
ATOM 1545 C C . GLY B 1 50 ? 39.370 18.919 80.428 1.00 28.27 47 GLY B C 1
ATOM 1546 O O . GLY B 1 50 ? 39.821 17.764 80.367 1.00 25.95 47 GLY B O 1
ATOM 1547 N N . ARG B 1 51 ? 38.399 19.370 79.641 1.00 28.12 48 ARG B N 1
ATOM 1548 C CA . ARG B 1 51 ? 37.759 18.536 78.633 1.00 24.41 48 ARG B CA 1
ATOM 1549 C C . ARG B 1 51 ? 38.752 18.019 77.590 1.00 25.86 48 ARG B C 1
ATOM 1550 O O . ARG B 1 51 ? 38.664 16.861 77.177 1.00 25.12 48 ARG B O 1
ATOM 1558 N N . ALA B 1 52 ? 39.690 18.871 77.174 1.00 24.62 49 ALA B N 1
ATOM 1559 C CA . ALA B 1 52 ? 40.651 18.493 76.133 1.00 28.45 49 ALA B CA 1
ATOM 1560 C C . ALA B 1 52 ? 41.487 17.276 76.552 1.00 28.20 49 ALA B C 1
ATOM 1561 O O . ALA B 1 52 ? 41.550 16.280 75.827 1.00 28.36 49 ALA B O 1
ATOM 1563 N N . ASP B 1 53 ? 42.110 17.351 77.725 1.00 28.43 50 ASP B N 1
ATOM 1564 C CA . ASP B 1 53 ? 42.937 16.244 78.215 1.00 28.97 50 ASP B CA 1
ATOM 1565 C C . ASP B 1 53 ? 42.129 14.986 78.506 1.00 26.06 50 ASP B C 1
ATOM 1566 O O . ASP B 1 53 ? 42.582 13.879 78.220 1.00 26.82 50 ASP B O 1
ATOM 1571 N N . TYR B 1 54 ? 40.929 15.158 79.060 1.00 25.68 51 TYR B N 1
ATOM 1572 C CA . TYR B 1 54 ? 40.090 14.012 79.389 1.00 24.28 51 TYR B CA 1
ATOM 1573 C C . TYR B 1 54 ? 39.643 13.285 78.121 1.00 25.05 51 TYR B C 1
ATOM 1574 O O . TYR B 1 54 ? 39.669 12.053 78.072 1.00 25.14 51 TYR B O 1
ATOM 1583 N N . LEU B 1 55 ? 39.288 14.050 77.088 1.00 25.62 52 LEU B N 1
ATOM 1584 C CA . LEU B 1 55 ? 38.902 13.468 75.803 1.00 26.75 52 LEU B CA 1
ATOM 1585 C C . LEU B 1 55 ? 40.060 12.661 75.212 1.00 27.31 52 LEU B C 1
ATOM 1586 O O . LEU B 1 55 ? 39.874 11.520 74.795 1.00 28.47 52 LEU B O 1
ATOM 1591 N N . ARG B 1 56 ? 41.251 13.254 75.205 1.00 29.19 53 ARG B N 1
ATOM 1592 C CA . ARG B 1 56 ? 42.464 12.583 74.723 1.00 31.88 53 ARG B CA 1
ATOM 1593 C C . ARG B 1 56 ? 42.741 11.267 75.452 1.00 32.67 53 ARG B C 1
ATOM 1594 O O . ARG B 1 56 ? 43.061 10.265 74.813 1.00 35.12 53 ARG B O 1
ATOM 1602 N N . PHE B 1 57 ? 42.610 11.279 76.781 1.00 31.80 54 PHE B N 1
ATOM 1603 C CA . PHE B 1 57 ? 42.801 10.088 77.618 1.00 30.86 54 PHE B CA 1
ATOM 1604 C C . PHE B 1 57 ? 41.913 8.940 77.148 1.00 31.44 54 PHE B C 1
ATOM 1605 O O . PHE B 1 57 ? 42.378 7.807 77.001 1.00 32.46 54 PHE B O 1
ATOM 1613 N N . ASN B 1 58 ? 40.641 9.245 76.900 1.00 29.05 55 ASN B N 1
ATOM 1614 C CA . ASN B 1 58 ? 39.702 8.253 76.394 1.00 30.36 55 ASN B CA 1
ATOM 1615 C C . ASN B 1 58 ? 40.014 7.783 74.970 1.00 30.08 55 ASN B C 1
ATOM 1616 O O . ASN B 1 58 ? 39.903 6.593 74.668 1.00 28.44 55 ASN B O 1
ATOM 1621 N N . GLN B 1 59 ? 40.419 8.718 74.112 1.00 28.51 56 GLN B N 1
ATOM 1622 C CA . GLN B 1 59 ? 40.754 8.410 72.719 1.00 31.41 56 GLN B CA 1
ATOM 1623 C C . GLN B 1 59 ? 42.061 7.620 72.572 1.00 34.48 56 GLN B C 1
ATOM 1624 O O . GLN B 1 59 ? 42.185 6.768 71.685 1.00 37.14 56 GLN B O 1
ATOM 1630 N N . GLU B 1 60 ? 43.025 7.899 73.447 1.00 34.11 57 GLU B N 1
ATOM 1631 C CA . GLU B 1 60 ? 44.328 7.232 73.406 1.00 36.54 57 GLU B CA 1
ATOM 1632 C C . GLU B 1 60 ? 44.343 5.871 74.104 1.00 38.62 57 GLU B C 1
ATOM 1633 O O . GLU B 1 60 ? 45.360 5.176 74.078 1.00 41.80 57 GLU B O 1
ATOM 1639 N N . TYR B 1 61 ? 43.220 5.486 74.710 1.00 39.93 58 TYR B N 1
ATOM 1640 C CA . TYR B 1 61 ? 43.171 4.254 75.494 1.00 41.91 58 TYR B CA 1
ATOM 1641 C C . TYR B 1 61 ? 43.267 2.997 74.626 1.00 45.99 58 TYR B C 1
ATOM 1642 O O . TYR B 1 61 ? 42.443 2.795 73.727 1.00 45.40 58 TYR B O 1
ATOM 1651 N N . PRO B 1 62 ? 44.277 2.147 74.903 1.00 43.32 59 PRO B N 1
ATOM 1652 C CA . PRO B 1 62 ? 44.565 0.965 74.083 1.00 42.50 59 PRO B CA 1
ATOM 1653 C C . PRO B 1 62 ? 43.626 -0.215 74.335 1.00 42.43 59 PRO B C 1
ATOM 1654 O O . PRO B 1 62 ? 42.981 -0.281 75.377 1.00 45.31 59 PRO B O 1
ATOM 1658 N N . GLY B 1 63 ? 43.557 -1.136 73.375 1.00 44.09 60 GLY B N 1
ATOM 1659 C CA . GLY B 1 63 ? 42.773 -2.363 73.529 1.00 47.41 60 GLY B CA 1
ATOM 1660 C C . GLY B 1 63 ? 41.304 -2.218 73.181 1.00 47.52 60 GLY B C 1
ATOM 1661 O O . GLY B 1 63 ? 40.822 -1.114 72.910 1.00 47.82 60 GLY B O 1
ATOM 1662 N N . ASP B 1 64 ? 40.594 -3.345 73.203 1.00 47.99 61 ASP B N 1
ATOM 1663 C CA . ASP B 1 64 ? 39.196 -3.409 72.787 1.00 59.64 61 ASP B CA 1
ATOM 1664 C C . ASP B 1 64 ? 38.290 -3.708 73.981 1.00 66.92 61 ASP B C 1
ATOM 1665 O O . ASP B 1 64 ? 38.069 -4.871 74.337 1.00 81.76 61 ASP B O 1
ATOM 1670 N N . TRP B 1 65 ? 37.779 -2.645 74.597 1.00 52.28 62 TRP B N 1
ATOM 1671 C CA . TRP B 1 65 ? 36.964 -2.750 75.806 1.00 48.21 62 TRP B CA 1
ATOM 1672 C C . TRP B 1 65 ? 35.505 -2.525 75.531 1.00 46.67 62 TRP B C 1
ATOM 1673 O O . TRP B 1 65 ? 35.135 -1.912 74.529 1.00 45.56 62 TRP B O 1
ATOM 1684 N N . GLN B 1 66 ? 34.664 -3.014 76.436 1.00 46.55 63 GLN B N 1
ATOM 1685 C CA . GLN B 1 66 ? 33.220 -2.908 76.295 1.00 43.89 63 GLN B CA 1
ATOM 1686 C C . GLN B 1 66 ? 32.602 -2.746 77.674 1.00 40.02 63 GLN B C 1
ATOM 1687 O O . GLN B 1 66 ? 33.013 -3.412 78.624 1.00 42.35 63 GLN B O 1
ATOM 1693 N N . LEU B 1 67 ? 31.624 -1.853 77.790 1.00 35.28 64 LEU B N 1
ATOM 1694 C CA . LEU B 1 67 ? 30.910 -1.692 79.053 1.00 33.51 64 LEU B CA 1
ATOM 1695 C C . LEU B 1 67 ? 29.406 -1.874 78.897 1.00 33.18 64 LEU B C 1
ATOM 1696 O O . LEU B 1 67 ? 28.840 -1.624 77.832 1.00 35.62 64 LEU B O 1
ATOM 1701 N N . THR B 1 68 ? 28.785 -2.347 79.971 1.00 30.55 65 THR B N 1
ATOM 1702 C CA . THR B 1 68 ? 27.340 -2.486 80.065 1.00 32.08 65 THR B CA 1
ATOM 1703 C C . THR B 1 68 ? 26.930 -1.937 81.421 1.00 29.57 65 THR B C 1
ATOM 1704 O O . THR B 1 68 ? 27.426 -2.393 82.454 1.00 29.39 65 THR B O 1
ATOM 1708 N N . VAL B 1 69 ? 26.041 -0.948 81.414 1.00 28.65 66 VAL B N 1
ATOM 1709 C CA . VAL B 1 69 ? 25.537 -0.361 82.651 1.00 27.77 66 VAL B CA 1
ATOM 1710 C C . VAL B 1 69 ? 24.678 -1.390 83.399 1.00 26.23 66 VAL B C 1
ATOM 1711 O O . VAL B 1 69 ? 23.794 -2.016 82.807 1.00 28.90 66 VAL B O 1
ATOM 1715 N N . THR B 1 70 ? 24.957 -1.571 84.689 1.00 27.42 67 THR B N 1
ATOM 1716 C CA . THR B 1 70 ? 24.220 -2.537 85.520 1.00 29.39 67 THR B CA 1
ATOM 1717 C C . THR B 1 70 ? 23.328 -1.861 86.559 1.00 27.45 67 THR B C 1
ATOM 1718 O O . THR B 1 70 ? 22.278 -2.396 86.933 1.00 26.76 67 THR B O 1
ATOM 1722 N N . ARG B 1 71 ? 23.759 -0.693 87.031 1.00 27.18 68 ARG B N 1
ATOM 1723 C CA . ARG B 1 71 ? 22.944 0.138 87.914 1.00 24.83 68 ARG B CA 1
ATOM 1724 C C . ARG B 1 71 ? 23.153 1.578 87.521 1.00 23.86 68 ARG B C 1
ATOM 1725 O O . ARG B 1 71 ? 24.256 1.963 87.118 1.00 23.81 68 ARG B O 1
ATOM 1733 N N . LEU B 1 72 ? 22.099 2.375 87.643 1.00 24.35 69 LEU B N 1
ATOM 1734 C CA . LEU B 1 72 ? 22.210 3.809 87.412 1.00 24.93 69 LEU B CA 1
ATOM 1735 C C . LEU B 1 72 ? 21.311 4.560 88.388 1.00 25.51 69 LEU B C 1
ATOM 1736 O O . LEU B 1 72 ? 20.084 4.526 88.273 1.00 26.81 69 LEU B O 1
ATOM 1741 N N . LEU B 1 73 ? 21.930 5.230 89.357 1.00 24.11 70 LEU B N 1
ATOM 1742 C CA . LEU B 1 73 ? 21.192 6.043 90.320 1.00 23.11 70 LEU B CA 1
ATOM 1743 C C . LEU B 1 73 ? 21.429 7.518 90.049 1.00 21.73 70 LEU B C 1
ATOM 1744 O O . LEU B 1 73 ? 22.556 7.921 89.760 1.00 21.76 70 LEU B O 1
ATOM 1749 N N . ALA B 1 74 ? 20.362 8.310 90.130 1.00 20.40 71 ALA B N 1
ATOM 1750 C CA . ALA B 1 74 ? 20.443 9.768 90.001 1.00 20.77 71 ALA B CA 1
ATOM 1751 C C . ALA B 1 74 ? 19.789 10.417 91.215 1.00 20.62 71 ALA B C 1
ATOM 1752 O O . ALA B 1 74 ? 18.740 9.966 91.679 1.00 22.64 71 ALA B O 1
ATOM 1754 N N . ASP B 1 75 ? 20.415 11.473 91.724 1.00 21.54 72 ASP B N 1
ATOM 1755 C CA . ASP B 1 75 ? 19.968 12.154 92.938 1.00 20.55 72 ASP B CA 1
ATOM 1756 C C . ASP B 1 75 ? 20.447 13.595 92.825 1.00 21.69 72 ASP B C 1
ATOM 1757 O O . ASP B 1 75 ? 21.623 13.881 93.059 1.00 21.97 72 ASP B O 1
ATOM 1762 N N . GLY B 1 76 ? 19.546 14.499 92.445 1.00 21.72 73 GLY B N 1
ATOM 1763 C CA . GLY B 1 76 ? 19.930 15.898 92.214 1.00 21.84 73 GLY B CA 1
ATOM 1764 C C . GLY B 1 76 ? 20.985 15.989 91.117 1.00 20.24 73 GLY B C 1
ATOM 1765 O O . GLY B 1 76 ? 20.789 15.442 90.029 1.00 22.88 73 GLY B O 1
ATOM 1766 N N . PRO B 1 77 ? 22.127 16.645 91.401 1.00 19.11 74 PRO B N 1
ATOM 1767 C CA . PRO B 1 77 ? 23.181 16.785 90.393 1.00 21.27 74 PRO B CA 1
ATOM 1768 C C . PRO B 1 77 ? 24.102 15.559 90.318 1.00 22.39 74 PRO B C 1
ATOM 1769 O O . PRO B 1 77 ? 25.055 15.555 89.534 1.00 24.08 74 PRO B O 1
ATOM 1773 N N . SER B 1 78 ? 23.814 14.531 91.117 1.00 19.54 75 SER B N 1
ATOM 1774 C CA . SER B 1 78 ? 24.742 13.419 91.305 1.00 21.26 75 SER B CA 1
ATOM 1775 C C . SER B 1 78 ? 24.226 12.126 90.699 1.00 22.12 75 SER B C 1
ATOM 1776 O O . SER B 1 78 ? 23.030 11.831 90.778 1.00 23.06 75 SER B O 1
ATOM 1779 N N . ALA B 1 79 ? 25.136 11.354 90.106 1.00 21.78 76 ALA B N 1
ATOM 1780 C CA . ALA B 1 79 ? 24.822 10.008 89.627 1.00 20.75 76 ALA B CA 1
ATOM 1781 C C . ALA B 1 79 ? 25.851 9.011 90.146 1.00 21.13 76 ALA B C 1
ATOM 1782 O O . ALA B 1 79 ? 27.015 9.359 90.356 1.00 21.48 76 ALA B O 1
ATOM 1784 N N . ALA B 1 80 ? 25.409 7.779 90.382 1.00 21.73 77 ALA B N 1
ATOM 1785 C CA . ALA B 1 80 ? 26.324 6.667 90.644 1.00 20.93 77 ALA B CA 1
ATOM 1786 C C . ALA B 1 80 ? 25.951 5.558 89.681 1.00 22.99 77 ALA B C 1
ATOM 1787 O O . ALA B 1 80 ? 24.782 5.167 89.591 1.00 22.52 77 ALA B O 1
ATOM 1789 N N . VAL B 1 81 ? 26.940 5.062 88.948 1.00 21.86 78 VAL B N 1
ATOM 1790 C CA . VAL B 1 81 ? 26.687 4.098 87.889 1.00 22.61 78 VAL B CA 1
ATOM 1791 C C . VAL B 1 81 ? 27.664 2.947 88.051 1.00 24.66 78 VAL B C 1
ATOM 1792 O O . VAL B 1 81 ? 28.870 3.164 88.193 1.00 25.81 78 VAL B O 1
ATOM 1796 N N . SER B 1 82 ? 27.149 1.723 88.064 1.00 25.36 79 SER B N 1
ATOM 1797 C CA . SER B 1 82 ? 28.029 0.569 87.982 1.00 25.99 79 SER B CA 1
ATOM 1798 C C . SER B 1 82 ? 27.961 0.005 86.576 1.00 26.72 79 SER B C 1
ATOM 1799 O O . SER B 1 82 ? 26.910 0.048 85.929 1.00 26.10 79 SER B O 1
ATOM 1802 N N . VAL B 1 83 ? 29.101 -0.487 86.102 1.00 28.11 80 VAL B N 1
ATOM 1803 C CA . VAL B 1 83 ? 29.203 -1.097 84.786 1.00 26.93 80 VAL B CA 1
ATOM 1804 C C . VAL B 1 83 ? 29.950 -2.424 84.873 1.00 27.68 80 VAL B C 1
ATOM 1805 O O . VAL B 1 83 ? 30.852 -2.593 85.710 1.00 29.23 80 VAL B O 1
ATOM 1809 N N . ASN B 1 84 ? 29.549 -3.374 84.032 1.00 27.61 81 ASN B N 1
ATOM 1810 C CA . ASN B 1 84 ? 30.396 -4.519 83.741 1.00 30.93 81 ASN B CA 1
ATOM 1811 C C . ASN B 1 84 ? 31.315 -4.160 82.589 1.00 31.71 81 ASN B C 1
ATOM 1812 O O . ASN B 1 84 ? 30.859 -3.782 81.515 1.00 34.27 81 ASN B O 1
ATOM 1817 N N . LEU B 1 85 ? 32.614 -4.252 82.838 1.00 35.81 82 LEU B N 1
ATOM 1818 C CA . LEU B 1 85 ? 33.615 -3.946 81.834 1.00 36.46 82 LEU B CA 1
ATOM 1819 C C . LEU B 1 85 ? 34.341 -5.214 81.406 1.00 40.54 82 LEU B C 1
ATOM 1820 O O . LEU B 1 85 ? 34.772 -6.005 82.247 1.00 46.13 82 LEU B O 1
ATOM 1825 N N . THR B 1 86 ? 34.447 -5.403 80.095 1.00 40.48 83 THR B N 1
ATOM 1826 C CA . THR B 1 86 ? 35.357 -6.376 79.523 1.00 41.98 83 THR B CA 1
ATOM 1827 C C . THR B 1 86 ? 36.527 -5.554 79.009 1.00 51.04 83 THR B C 1
ATOM 1828 O O . THR B 1 86 ? 36.388 -4.799 78.046 1.00 54.25 83 THR B O 1
ATOM 1832 N N . LEU B 1 87 ? 37.662 -5.670 79.695 1.00 55.24 84 LEU B N 1
ATOM 1833 C CA . LEU B 1 87 ? 38.868 -4.923 79.354 1.00 53.29 84 LEU B CA 1
ATOM 1834 C C . LEU B 1 87 ? 39.919 -5.905 78.869 1.00 57.72 84 LEU B C 1
ATOM 1835 O O . LEU B 1 87 ? 40.621 -6.528 79.676 1.00 54.25 84 LEU B O 1
ATOM 1840 N N . GLY B 1 88 ? 40.013 -6.044 77.548 1.00 62.90 85 GLY B N 1
ATOM 1841 C CA . GLY B 1 88 ? 40.863 -7.055 76.930 1.00 60.96 85 GLY B CA 1
ATOM 1842 C C . GLY B 1 88 ? 40.275 -8.429 77.170 1.00 62.77 85 GLY B C 1
ATOM 1843 O O . GLY B 1 88 ? 39.243 -8.781 76.590 1.00 71.64 85 GLY B O 1
ATOM 1844 N N A ASP B 1 89 ? 40.937 -9.196 78.034 0.50 60.49 86 ASP B N 1
ATOM 1845 N N B ASP B 1 89 ? 40.929 -9.209 78.027 0.50 60.85 86 ASP B N 1
ATOM 1846 C CA A ASP B 1 89 ? 40.495 -10.538 78.407 0.50 57.47 86 ASP B CA 1
ATOM 1847 C CA B ASP B 1 89 ? 40.439 -10.536 78.396 0.50 59.76 86 ASP B CA 1
ATOM 1848 C C A ASP B 1 89 ? 39.933 -10.572 79.828 0.50 59.03 86 ASP B C 1
ATOM 1849 C C B ASP B 1 89 ? 39.927 -10.575 79.834 0.50 59.77 86 ASP B C 1
ATOM 1850 O O A ASP B 1 89 ? 39.409 -11.598 80.271 0.50 58.25 86 ASP B O 1
ATOM 1851 O O B ASP B 1 89 ? 39.432 -11.607 80.296 0.50 60.00 86 ASP B O 1
ATOM 1860 N N . GLU B 1 90 ? 40.044 -9.446 80.531 1.00 54.65 87 GLU B N 1
ATOM 18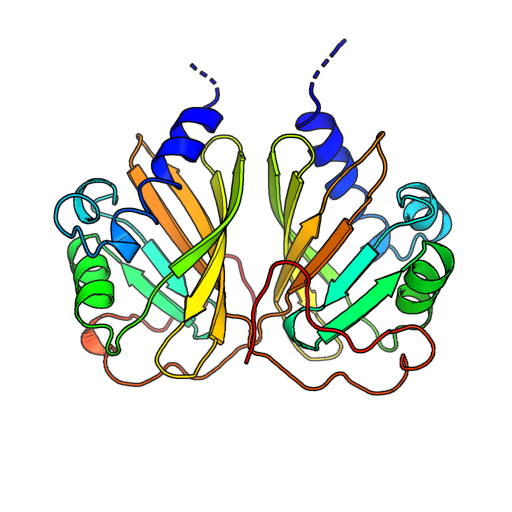61 C CA . GLU B 1 90 ? 39.638 -9.352 81.928 1.00 53.64 87 GLU B CA 1
ATOM 1862 C C . GLU B 1 90 ? 38.196 -8.874 82.090 1.00 52.65 87 GLU B C 1
ATOM 1863 O O . GLU B 1 90 ? 37.750 -7.954 81.399 1.00 55.94 87 GLU B O 1
ATOM 1869 N N . ARG B 1 91 ? 37.477 -9.523 83.003 1.00 45.11 88 ARG B N 1
ATOM 1870 C CA . ARG B 1 91 ? 36.140 -9.097 83.404 1.00 45.41 88 ARG B CA 1
ATOM 1871 C C . ARG B 1 91 ? 36.275 -8.245 84.665 1.00 46.39 88 ARG B C 1
ATOM 1872 O O . ARG B 1 91 ? 36.810 -8.699 85.689 1.00 46.03 88 ARG B O 1
ATOM 1880 N N A LEU B 1 92 ? 35.792 -7.010 84.570 0.50 46.73 89 LEU B N 1
ATOM 1881 N N B LEU B 1 92 ? 35.773 -7.016 84.580 0.50 46.85 89 LEU B N 1
ATOM 1882 C CA A LEU B 1 92 ? 35.958 -5.995 85.603 0.50 45.30 89 LEU B CA 1
ATOM 1883 C CA B LEU B 1 92 ? 35.992 -5.986 85.587 0.50 45.82 89 LEU B CA 1
ATOM 1884 C C A LEU B 1 92 ? 34.621 -5.358 85.940 0.50 36.97 89 LEU B C 1
ATOM 1885 C C B LEU B 1 92 ? 34.686 -5.248 85.880 0.50 36.95 89 LEU B C 1
ATOM 1886 O O A LEU B 1 92 ? 33.658 -5.482 85.186 0.50 36.47 89 LEU B O 1
ATOM 1887 O O B LEU B 1 92 ? 33.793 -5.214 85.034 0.50 36.18 89 LEU B O 1
ATOM 1896 N N . VAL B 1 93 ? 34.574 -4.668 87.075 1.00 33.79 90 VAL B N 1
ATOM 1897 C CA . VAL B 1 93 ? 33.421 -3.842 87.424 1.00 30.57 90 VAL B CA 1
ATOM 1898 C C . VAL B 1 93 ? 33.901 -2.410 87.641 1.00 28.79 90 VAL B C 1
ATOM 1899 O O . VAL B 1 93 ? 34.968 -2.174 88.217 1.00 29.47 90 VAL B O 1
ATOM 1903 N N . GLY B 1 94 ? 33.132 -1.459 87.132 1.00 27.28 91 GLY B N 1
ATOM 1904 C CA . GLY B 1 94 ? 33.391 -0.056 87.406 1.00 25.62 91 GLY B CA 1
ATOM 1905 C C . GLY B 1 94 ? 32.255 0.515 88.217 1.00 25.22 91 GLY B C 1
ATOM 1906 O O . GLY B 1 94 ? 31.105 0.127 88.037 1.00 25.84 91 GLY B O 1
ATOM 1907 N N . VAL B 1 95 ? 32.589 1.410 89.137 1.00 24.46 92 VAL B N 1
ATOM 1908 C CA . VAL B 1 95 ? 31.591 2.188 89.842 1.00 23.74 92 VAL B CA 1
ATOM 1909 C C . VAL B 1 95 ? 32.039 3.624 89.672 1.00 22.95 92 VAL B C 1
ATOM 1910 O O . VAL B 1 95 ? 33.146 3.987 90.072 1.00 24.47 92 VAL B O 1
ATOM 1914 N N . VAL B 1 96 ? 31.175 4.423 89.060 1.00 22.95 93 VAL B N 1
ATOM 1915 C CA . VAL B 1 96 ? 31.520 5.778 88.646 1.00 21.58 93 VAL B CA 1
ATOM 1916 C C . VAL B 1 96 ? 30.560 6.780 89.277 1.00 21.69 93 VAL B C 1
ATOM 1917 O O . VAL B 1 96 ? 29.341 6.625 89.173 1.00 21.93 93 VAL B O 1
ATOM 1921 N N . PHE B 1 97 ? 31.111 7.806 89.923 1.00 20.27 94 PHE B N 1
ATOM 1922 C CA . PHE B 1 97 ? 30.300 8.902 90.442 1.00 21.42 94 PHE B CA 1
ATOM 1923 C C . PHE B 1 97 ? 30.418 10.097 89.522 1.00 21.79 94 PHE B C 1
ATOM 1924 O O . PHE B 1 97 ? 31.526 10.514 89.177 1.00 21.93 94 PHE B O 1
ATOM 1932 N N . LEU B 1 98 ? 29.267 10.632 89.125 1.00 21.93 95 LEU B N 1
ATOM 1933 C CA . LEU B 1 98 ? 29.220 11.814 88.282 1.00 21.47 95 LEU B CA 1
ATOM 1934 C C . LEU B 1 98 ? 28.599 12.982 89.028 1.00 20.41 95 LEU B C 1
ATOM 1935 O O . LEU B 1 98 ? 27.713 12.797 89.865 1.00 21.41 95 LEU B O 1
ATOM 1940 N N A GLU B 1 99 ? 29.080 14.186 88.733 0.50 19.95 96 GLU B N 1
ATOM 1941 N N B GLU B 1 99 ? 29.084 14.183 88.727 0.50 20.41 96 GLU B N 1
ATOM 1942 C CA A GLU B 1 99 ? 28.433 15.402 89.208 0.50 20.61 96 GLU B CA 1
ATOM 1943 C CA B GLU B 1 99 ? 28.446 15.408 89.191 0.50 21.72 96 GLU B CA 1
ATOM 1944 C C A GLU B 1 99 ? 28.143 16.264 87.991 0.50 21.15 96 GLU B C 1
ATOM 1945 C C B GLU B 1 99 ? 28.144 16.266 87.979 0.50 21.43 96 GLU B C 1
ATOM 1946 O O A GLU B 1 99 ? 28.991 16.402 87.102 0.50 21.49 96 GLU B O 1
ATOM 1947 O O B GLU B 1 99 ? 28.986 16.411 87.085 0.50 21.65 96 GLU B O 1
ATOM 1958 N N . VAL B 1 100 ? 26.936 16.819 87.954 1.00 22.06 97 VAL B N 1
ATOM 1959 C CA . VAL B 1 100 ? 26.450 17.605 86.822 1.00 22.75 97 VAL B CA 1
ATOM 1960 C C . VAL B 1 100 ? 26.282 19.063 87.243 1.00 24.06 97 VAL B C 1
ATOM 1961 O O . VAL B 1 100 ? 25.713 19.346 88.297 1.00 26.03 97 VAL B O 1
ATOM 1965 N N . VAL B 1 101 ? 26.792 19.976 86.421 1.00 24.82 98 VAL B N 1
ATOM 1966 C CA . VAL B 1 101 ? 26.611 21.415 86.620 1.00 28.14 98 VAL B CA 1
ATOM 1967 C C . VAL B 1 101 ? 26.156 22.013 85.294 1.00 29.76 98 VAL B C 1
ATOM 1968 O O . VAL B 1 101 ? 26.789 21.776 84.266 1.00 26.17 98 VAL B O 1
ATOM 1972 N N . ASP B 1 102 ? 25.053 22.770 85.318 1.00 34.08 99 ASP B N 1
ATOM 1973 C CA . ASP B 1 102 ? 24.506 23.430 84.121 1.00 33.69 99 ASP B CA 1
ATOM 1974 C C . ASP B 1 102 ? 24.312 22.465 82.939 1.00 31.11 99 ASP B C 1
ATOM 1975 O O . ASP B 1 102 ? 24.618 22.805 81.793 1.00 32.80 99 ASP B O 1
ATOM 1980 N N . GLY B 1 103 ? 23.821 21.262 83.228 1.00 31.66 100 GLY B N 1
ATOM 1981 C CA . GLY B 1 103 ? 23.530 20.263 82.196 1.00 30.07 100 GLY B CA 1
ATOM 1982 C C . GLY B 1 103 ? 24.738 19.597 81.554 1.00 27.44 100 GLY B C 1
ATOM 1983 O O . GLY B 1 103 ? 24.617 18.953 80.505 1.00 28.18 100 GLY B O 1
ATOM 1984 N N . LEU B 1 104 ? 25.902 19.757 82.178 1.00 25.08 101 LEU B N 1
ATOM 1985 C CA . LEU B 1 104 ? 27.144 19.151 81.705 1.00 21.17 101 LEU B CA 1
ATOM 1986 C C . LEU B 1 104 ? 27.814 18.376 82.829 1.00 20.82 101 LEU B C 1
ATOM 1987 O O . LEU B 1 104 ? 27.672 18.725 84.005 1.00 23.76 101 LEU B O 1
ATOM 1992 N N . VAL B 1 105 ? 28.554 17.333 82.456 1.00 20.52 102 VAL B N 1
ATOM 1993 C CA . VAL B 1 105 ? 29.309 16.527 83.414 1.00 20.01 102 VAL B CA 1
ATOM 1994 C C . VAL B 1 105 ? 30.509 17.345 83.902 1.00 20.60 102 VAL B C 1
ATOM 1995 O O . VAL B 1 105 ? 31.411 17.679 83.123 1.00 21.98 102 VAL B O 1
ATOM 1999 N N A SER B 1 106 ? 30.500 17.647 85.197 0.50 20.26 103 SER B N 1
ATOM 2000 N N B SER B 1 106 ? 30.503 17.677 85.193 0.50 21.04 103 SER B N 1
ATOM 2001 C CA A SER B 1 106 ? 31.501 18.500 85.823 0.50 19.91 103 SER B CA 1
ATOM 2002 C CA B SER B 1 106 ? 31.553 18.498 85.801 0.50 21.60 103 SER B CA 1
ATOM 2003 C C A SER B 1 106 ? 32.595 17.701 86.543 0.50 20.48 103 SER B C 1
ATOM 2004 C C B SER B 1 106 ? 32.626 17.671 86.509 0.50 21.12 103 SER B C 1
ATOM 2005 O O A SER B 1 106 ? 33.752 18.117 86.582 0.50 21.54 103 SER B O 1
ATOM 2006 O O B SER B 1 106 ? 33.797 18.047 86.526 0.50 21.89 103 SER B O 1
ATOM 2011 N N . ARG B 1 107 ? 32.221 16.561 87.120 1.00 21.38 104 ARG B N 1
ATOM 2012 C CA . ARG B 1 107 ? 33.165 15.698 87.828 1.00 20.27 104 ARG B CA 1
ATOM 2013 C C . ARG B 1 107 ? 32.895 14.250 87.479 1.00 20.91 104 ARG B C 1
ATOM 2014 O O . ARG B 1 107 ? 31.734 13.845 87.341 1.00 21.65 104 ARG B O 1
ATOM 2022 N N . VAL B 1 108 ? 33.969 13.484 87.321 1.00 19.39 105 VAL B N 1
ATOM 2023 C CA . VAL B 1 108 ? 33.884 12.038 87.111 1.00 20.88 105 VAL B CA 1
ATOM 2024 C C . VAL B 1 108 ? 34.859 11.419 88.097 1.00 20.64 105 VAL B C 1
ATOM 2025 O O . VAL B 1 108 ? 36.028 11.781 88.107 1.00 22.26 105 VAL B O 1
ATOM 2029 N N . THR B 1 109 ? 34.381 10.510 88.941 1.00 21.22 106 THR B N 1
ATOM 2030 C CA . THR B 1 109 ? 35.266 9.774 89.840 1.00 20.71 106 THR B CA 1
ATOM 2031 C C . THR B 1 109 ? 35.049 8.290 89.593 1.00 20.92 106 THR B C 1
ATOM 2032 O O . THR B 1 109 ? 33.956 7.772 89.839 1.00 20.92 106 THR B O 1
ATOM 2036 N N . ASP B 1 110 ? 36.098 7.639 89.084 1.00 22.26 107 ASP B N 1
ATOM 2037 C CA . ASP B 1 110 ? 36.075 6.241 88.647 1.00 22.15 107 ASP B CA 1
ATOM 2038 C C . ASP B 1 110 ? 36.661 5.343 89.719 1.00 21.26 107 ASP B C 1
ATOM 2039 O O . ASP B 1 110 ? 37.739 5.636 90.249 1.00 22.57 107 ASP B O 1
ATOM 2044 N N . PHE B 1 111 ? 35.959 4.249 90.016 1.00 22.45 108 PHE B N 1
ATOM 2045 C CA . PHE B 1 111 ? 36.500 3.133 90.789 1.00 24.07 108 PHE B CA 1
ATOM 2046 C C . PHE B 1 111 ? 36.451 1.880 89.929 1.00 24.40 108 PHE B C 1
ATOM 2047 O O . PHE B 1 111 ? 35.452 1.634 89.245 1.00 22.99 108 PHE B O 1
ATOM 2055 N N . TRP B 1 112 ? 37.525 1.093 89.966 1.00 25.31 109 TRP B N 1
ATOM 2056 C CA . TRP B 1 112 ? 37.591 -0.158 89.211 1.00 25.91 109 TRP B CA 1
ATOM 2057 C C . TRP B 1 112 ? 37.940 -1.304 90.115 1.00 26.30 109 TRP B C 1
ATOM 2058 O O . TRP B 1 112 ? 39.084 -1.759 90.123 1.00 29.53 109 TRP B O 1
ATOM 2069 N N . PRO B 1 113 ? 36.958 -1.774 90.913 1.00 25.64 110 PRO B N 1
ATOM 2070 C CA . PRO B 1 113 ? 37.238 -2.882 91.821 1.00 25.15 110 PRO B CA 1
ATOM 2071 C C . PRO B 1 113 ? 37.566 -4.140 91.037 1.00 27.95 110 PRO B C 1
ATOM 2072 O O . PRO B 1 113 ? 36.963 -4.391 89.987 1.00 31.99 110 PRO B O 1
ATOM 2076 N N . GLU B 1 114 ? 38.540 -4.894 91.536 1.00 31.09 111 GLU B N 1
ATOM 2077 C CA . GLU B 1 114 ? 38.948 -6.163 90.927 1.00 34.17 111 GLU B CA 1
ATOM 2078 C C . GLU B 1 114 ? 38.736 -7.301 91.908 1.00 33.59 111 GLU B C 1
ATOM 2079 O O . GLU B 1 114 ? 38.691 -7.077 93.117 1.00 32.43 111 GLU B O 1
ATOM 2085 N N . ALA B 1 115 ? 38.605 -8.519 91.386 1.00 35.56 112 ALA B N 1
ATOM 2086 C CA . ALA B 1 115 ? 38.454 -9.707 92.230 1.00 35.53 112 ALA B CA 1
ATOM 2087 C C . ALA B 1 115 ? 39.630 -9.828 93.200 1.00 33.36 112 ALA B C 1
ATOM 2088 O O . ALA B 1 115 ? 40.745 -9.426 92.879 1.00 35.59 112 ALA B O 1
ATOM 2090 N N . TYR B 1 116 ? 39.366 -10.339 94.398 1.00 33.03 113 TYR B N 1
ATOM 2091 C CA . TYR B 1 116 ? 40.426 -10.645 95.367 1.00 36.01 113 TYR B CA 1
ATOM 2092 C C . TYR B 1 116 ? 39.997 -11.804 96.256 1.00 37.08 113 TYR B C 1
ATOM 2093 O O . TYR B 1 116 ? 38.805 -12.107 96.352 1.00 36.52 113 TYR B O 1
ATOM 2102 N N . GLU B 1 117 ? 40.969 -12.459 96.885 1.00 38.29 114 GLU B N 1
ATOM 2103 C CA . GLU B 1 117 ? 40.679 -13.541 97.821 1.00 40.34 114 GLU B CA 1
ATOM 2104 C C . GLU B 1 117 ? 40.216 -12.988 99.163 1.00 34.73 114 GLU B C 1
ATOM 2105 O O . GLU B 1 117 ? 40.877 -12.123 99.739 1.00 40.32 114 GLU B O 1
ATOM 2111 N N . PRO B 1 118 ? 39.070 -13.479 99.664 1.00 38.84 115 PRO B N 1
ATOM 2112 C CA . PRO B 1 118 ? 38.556 -12.991 100.944 1.00 39.56 115 PRO B CA 1
ATOM 2113 C C . PRO B 1 118 ? 39.473 -13.376 102.106 1.00 39.39 115 PRO B C 1
ATOM 2114 O O . PRO B 1 118 ? 40.057 -14.463 102.088 1.00 41.41 115 PRO B O 1
ATOM 2118 N N . PRO B 1 119 ? 39.626 -12.481 103.100 1.00 43.40 116 PRO B N 1
ATOM 2119 C CA . PRO B 1 119 ? 40.355 -12.853 104.317 1.00 46.99 116 PRO B CA 1
ATOM 2120 C C . PRO B 1 119 ? 39.649 -13.991 105.063 1.00 49.35 116 PRO B C 1
ATOM 2121 O O . PRO B 1 119 ? 38.422 -14.094 104.994 1.00 48.63 116 PRO B O 1
ATOM 2125 N N . PRO B 1 120 ? 40.417 -14.851 105.763 1.00 52.91 117 PRO B N 1
ATOM 2126 C CA . PRO B 1 120 ? 39.824 -15.960 106.523 1.00 54.15 117 PRO B CA 1
ATOM 2127 C C . PRO B 1 120 ? 38.996 -15.489 107.726 1.00 53.01 117 PRO B C 1
ATOM 2128 O O . PRO B 1 120 ? 39.119 -14.337 108.148 1.00 50.02 117 PRO B O 1
ATOM 2132 N N . GLY B 1 121 ? 38.148 -16.371 108.255 1.00 51.45 118 GLY B N 1
ATOM 2133 C CA . GLY B 1 121 ? 37.429 -16.094 109.499 1.00 55.24 118 GLY B CA 1
ATOM 2134 C C . GLY B 1 121 ? 35.917 -15.983 109.413 1.00 55.00 118 GLY B C 1
ATOM 2135 O O . GLY B 1 121 ? 35.243 -15.895 110.442 1.00 55.74 118 GLY B O 1
ATOM 2136 N N . ARG B 1 122 ? 35.377 -15.987 108.195 1.00 51.08 119 ARG B N 1
ATOM 2137 C CA . ARG B 1 122 ? 33.928 -15.879 107.997 1.00 44.21 119 ARG B CA 1
ATOM 2138 C C . ARG B 1 122 ? 33.366 -16.990 107.108 1.00 44.51 119 ARG B C 1
ATOM 2139 O O . ARG B 1 122 ? 32.227 -16.902 106.639 1.00 40.20 119 ARG B O 1
ATOM 2147 N N . GLU B 1 123 ? 34.167 -18.033 106.895 1.00 46.07 120 GL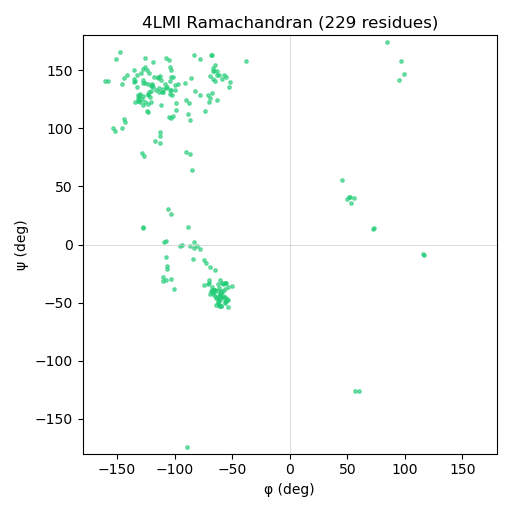U B N 1
ATOM 2148 C CA . GLU B 1 123 ? 33.759 -19.200 106.111 1.00 46.48 120 GLU B CA 1
ATOM 2149 C C . GLU B 1 123 ? 32.407 -19.754 106.562 1.00 42.67 120 GLU B C 1
ATOM 2150 O O . GLU B 1 123 ? 31.613 -20.208 105.738 1.00 47.82 120 GLU B O 1
ATOM 2156 N N . HIS B 1 124 ? 32.150 -19.698 107.869 1.00 44.60 121 HIS B N 1
ATOM 2157 C CA . HIS B 1 124 ? 30.913 -20.228 108.455 1.00 47.81 121 HIS B CA 1
ATOM 2158 C C . HIS B 1 124 ? 29.698 -19.371 108.194 1.00 45.85 121 HIS B C 1
ATOM 2159 O O . HIS B 1 124 ? 28.562 -19.811 108.398 1.00 45.21 121 HIS B O 1
ATOM 2166 N N . LEU B 1 125 ? 29.921 -18.144 107.731 1.00 43.92 122 LEU B N 1
ATOM 2167 C CA . LEU B 1 125 ? 28.827 -17.207 107.466 1.00 41.93 122 LEU B CA 1
ATOM 2168 C C . LEU B 1 125 ? 28.549 -16.986 105.985 1.00 40.88 122 LEU B C 1
ATOM 2169 O O . LEU B 1 125 ? 27.474 -16.503 105.621 1.00 44.40 122 LEU B O 1
ATOM 2174 N N . VAL B 1 126 ? 29.512 -17.330 105.135 1.00 39.97 123 VAL B N 1
ATOM 2175 C CA . VAL B 1 126 ? 29.399 -17.044 103.702 1.00 41.28 123 VAL B CA 1
ATOM 2176 C C . VAL B 1 126 ? 29.039 -18.260 102.855 1.00 44.83 123 VAL B C 1
ATOM 2177 O O . VAL B 1 126 ? 29.352 -19.402 103.206 1.00 46.51 123 VAL B O 1
ATOM 2181 N N . GLU B 1 127 ? 28.354 -17.992 101.750 1.00 40.46 124 GLU B N 1
ATOM 2182 C CA . GLU B 1 127 ? 28.209 -18.948 100.667 1.00 44.66 124 GLU B CA 1
ATOM 2183 C C . GLU B 1 127 ? 29.032 -18.398 99.507 1.00 45.69 124 GLU B C 1
ATOM 2184 O O . GLU B 1 127 ? 28.930 -17.211 99.177 1.00 43.06 124 GLU B O 1
ATOM 2190 N N . ARG B 1 128 ? 29.866 -19.248 98.912 1.00 39.96 125 ARG B N 1
ATOM 2191 C CA . ARG B 1 128 ? 30.666 -18.855 97.751 1.00 41.82 125 ARG B CA 1
ATOM 2192 C C . ARG B 1 128 ? 29.887 -19.099 96.461 1.00 41.35 125 ARG B C 1
ATOM 2193 O O . ARG B 1 128 ? 29.625 -20.242 96.089 1.00 46.53 125 ARG B O 1
ATOM 2201 N N . VAL B 1 129 ? 29.523 -18.010 95.791 1.00 39.64 126 VAL B N 1
ATOM 2202 C CA . VAL B 1 129 ? 28.679 -18.043 94.596 1.00 44.81 126 VAL B CA 1
ATOM 2203 C C . VAL B 1 129 ? 28.878 -16.722 93.833 1.00 46.81 126 VAL B C 1
ATOM 2204 O O . VAL B 1 129 ? 29.013 -15.667 94.461 1.00 45.94 126 VAL B O 1
ATOM 2208 N N . PRO B 1 130 ? 28.926 -16.773 92.483 1.00 44.64 127 PRO B N 1
ATOM 2209 C CA . PRO B 1 130 ? 29.059 -15.538 91.702 1.00 47.78 127 PRO B CA 1
ATOM 2210 C C . PRO B 1 130 ? 27.955 -14.530 92.025 1.00 46.56 127 PRO B C 1
ATOM 2211 O O . PRO B 1 130 ? 26.814 -14.922 92.288 1.00 47.68 127 PRO B O 1
ATOM 2215 N N . ALA B 1 131 ? 28.299 -13.244 92.013 1.00 45.49 128 ALA B N 1
ATOM 2216 C CA . ALA B 1 131 ? 27.328 -12.190 92.275 1.00 40.46 128 ALA B CA 1
ATOM 2217 C C . ALA B 1 131 ? 26.268 -12.137 91.174 1.00 44.41 128 ALA B C 1
ATOM 2218 O O . ALA B 1 131 ? 26.541 -12.461 90.012 1.00 45.35 128 ALA B O 1
ATOM 2220 N N . GLU B 1 132 ? 25.061 -11.728 91.552 1.00 42.85 129 GLU B N 1
ATOM 2221 C CA . GLU B 1 132 ? 23.920 -11.708 90.641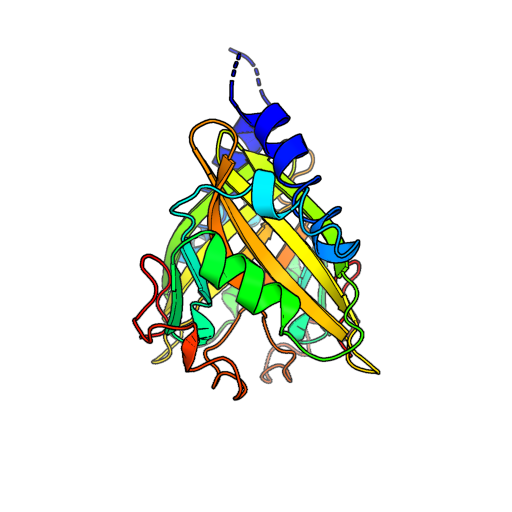 1.00 46.30 129 GLU B CA 1
ATOM 2222 C C . GLU B 1 132 ? 24.132 -10.819 89.401 1.00 47.11 129 GLU B C 1
ATOM 2223 O O . GLU B 1 132 ? 23.963 -11.280 88.270 1.00 53.82 129 GLU B O 1
ATOM 2229 N N . LEU B 1 133 ? 24.514 -9.561 89.618 1.00 47.25 130 LEU B N 1
ATOM 2230 C CA . LEU B 1 133 ? 24.603 -8.573 88.529 1.00 39.94 130 LEU B CA 1
ATOM 2231 C C . LEU B 1 133 ? 26.029 -8.287 88.066 1.00 39.57 130 LEU B C 1
ATOM 2232 O O . LEU B 1 133 ? 26.256 -7.946 86.901 1.00 41.41 130 LEU B O 1
ATOM 2237 N N . ASP B 1 134 ? 26.978 -8.418 88.988 1.00 37.83 131 ASP B N 1
ATOM 2238 C CA . ASP B 1 134 ? 28.341 -7.932 88.792 1.00 36.09 131 ASP B CA 1
ATOM 2239 C C . ASP B 1 134 ? 29.285 -9.052 88.369 1.00 38.85 131 ASP B C 1
ATOM 2240 O O . ASP B 1 134 ? 29.450 -10.044 89.088 1.00 43.82 131 ASP B O 1
ATOM 2245 N N . ARG B 1 135 ? 29.911 -8.877 87.206 1.00 38.60 132 ARG B N 1
ATOM 2246 C CA . ARG B 1 135 ? 30.663 -9.951 86.557 1.00 40.60 132 ARG B CA 1
ATOM 2247 C C . ARG B 1 135 ? 32.181 -9.808 86.670 1.00 38.30 132 ARG B C 1
ATOM 2248 O O . ARG B 1 135 ? 32.785 -8.924 86.064 1.00 42.34 132 ARG B O 1
ATOM 2256 N N . PHE B 1 136 ? 32.787 -10.685 87.462 1.00 40.26 133 PHE B N 1
ATOM 2257 C CA . PHE B 1 136 ? 34.240 -10.817 87.500 1.00 38.55 133 PHE B CA 1
ATOM 2258 C C . PHE B 1 136 ? 34.622 -12.130 86.815 1.00 43.73 133 PHE B C 1
ATOM 2259 O O . PHE B 1 136 ? 35.793 -12.382 86.525 1.00 48.91 133 PHE B O 1
ATOM 2267 N N . GLY B 1 137 ? 33.601 -12.945 86.549 1.00 52.85 134 GLY B N 1
ATOM 2268 C CA . GLY B 1 137 ? 33.727 -14.198 85.806 1.00 53.51 134 GLY B CA 1
ATOM 2269 C C . GLY B 1 137 ? 32.370 -14.659 85.300 1.00 60.72 134 GLY B C 1
ATOM 2270 O O . GLY B 1 137 ? 31.369 -13.939 85.422 1.00 58.97 134 GLY B O 1
#

Secondary structure (DSSP, 8-state):
---HHHHHHHHHHHHHHHHTT-HHHHHHTEEEEEEEEEGGGTEEEESHHHHHHHHHH--S--EEEEEEEEEETTEEEEEEEEEETTEEEEEEEEEEEETTEEEEEEEE-PPP-PPPSS-TTT-EE---SS----/---HHHHHHHHHHHHHHHHHTT-HHHHHHTEEEEEEEEEGGGTEEEESHHHHHHHHHT--S-EEEEEEEEEEETTEEEEEEEEEETTEEEEEEEEEEEETTEEEEEEEE-----PPPSS-TTT-EE---SS----

CATH classification: 3.10.450.50

Foldseek 3Di:
DLCFVLLQVLVVQCQVCLQVVVLVSNLVQADQFAWEDAVVVRDIDTGSVRVSVCSVPDDFPKGKDWQDWGTDRQKIWTKIWIDGPPWIWIKIWIFGHDPSHTRYIYIYTDADDDDDDDCPVPDDDDDDPRGDGD/DAALQVLLQVLVVQLQVCLQVVVLVSNLVQADQFAWEEAPVVGDIDTGSVRVSVCSVVDDDDKHWDWQDWGTDRQKIWIKIFMCGHPFTWIKIWMFGHDPSHTRYIYIYIDADDDDDDDCPVPDDDDDDDRGDRD

Organism: Kribbella flavida (strain DSM 17836 / JCM 10339 / NBRC 14399) (NCBI:txid479435)

Solvent-accessible surface area: 12976 Å² total

Nearest PDB structures (foldseek):
  4lmi-assembly1_A  TM=1.008E+00  e=1.089E-26  Kribbella flavida DSM 17836
  3en8-assembly1_A-2  TM=8.669E-01  e=2.045E-09  Paraburkholderia xenovorans LB400
  4kvh-assembly1_A-2  TM=8.957E-01  e=2.493E-08  Halomicrobium mukohataei DSM 12286
  8uqf-assembly1_A  TM=9.033E-01  e=1.850E-05  synthetic construct
  6d63-assembly3_E  TM=6.543E-01  e=2.255E-04  Pseudomonas sp. ADP

InterPro domains:
  IPR032710 NTF2-like domain superfamily [SSF54427] (3-126)
  IPR037401 SnoaL-like domain [PF12680] (11-104)

Sequence (269 aa):
ATDTEQTRALARRKYFDDTLNGRAWEEEFAALLAEDVRYELPQTSERITGRADYLRFNQEYPGDWQQLTVTRLLADGPSAAVSVNLTLGDDERLVGVVFLEVVDGLVSRVTDFWPEAYEPPPGREHLVERVPAELDRFGNATDDTEQTRALARKKYFDDTLNGRAWEEFAALLAEDVRYELPQTSERITGRADYLRFNQEYPGDWQLTVTRLLADGPSAAVSVNLTLGDDERLLVGVVFLEEVVDGLVSSRVTDFWPEAYEPPPGREHLVERVPAELDRFG